Protein AF-A0A2S0I9W0-F1 (afdb_monomer)

Organism: NCBI:txid217203

Secondary structure (DSSP, 8-state):
---PPPPP------PPPPPPPPPPHHHHHHHHHHHHHHHHHHHHHT--SSHHHHHHHHHHHHHHHHHHHHHHHHHHTTSGGG-SHHHHHHHHHHHHHHHHHHHHHHHHHHHHHHHHHHHHHHHHHHHHHHHHHHHTT--S-GGGSPP-----SS-HHHHHHHHHHHHHHHHHHHHHHHHHHHHHHHTGGGTT-HHHHHHSGGGHHHHHHHHHHHHHHHHHHHHHHHHHHHHHHHHHHSSS-HHHHHHHHHHHHHHHHHHHHHHHHHHHHHHHHHHHHHHHHHHHHHTGGGEEEETTEEEES-HHHHHHHHHHHHHHHHHHHHHHHHHHHHHHSS------

Solvent-accessible surface area (backbone atoms only — not comparable to full-atom values): 18871 Å² total; per-residue (Å²): 136,88,79,84,86,78,81,83,78,77,81,71,83,79,76,77,79,76,79,78,67,74,63,57,67,67,62,53,50,52,39,50,50,54,55,50,50,51,40,56,44,58,31,60,76,64,66,53,94,43,75,66,48,38,51,50,45,38,52,52,50,50,52,53,53,50,52,54,50,49,53,55,49,55,66,48,50,74,43,83,88,35,61,46,65,37,47,45,52,51,50,52,36,52,52,50,52,50,52,49,55,68,51,45,58,67,45,58,52,51,55,48,52,53,49,25,44,53,46,17,46,53,54,45,47,52,43,51,50,50,52,46,53,61,25,67,68,53,95,73,50,40,87,77,53,70,84,56,73,44,74,51,89,20,61,68,49,40,11,42,53,28,23,54,51,24,42,55,45,27,51,52,40,50,53,52,28,50,51,36,43,52,40,52,72,62,37,51,87,52,64,80,37,16,57,56,54,68,66,35,74,83,40,51,65,57,51,50,31,50,55,54,52,60,64,47,49,62,58,56,49,50,54,55,49,48,56,63,68,43,45,62,60,54,53,68,70,42,76,56,59,65,77,56,41,53,52,50,50,48,53,49,60,74,44,38,68,64,51,53,52,53,53,51,50,46,53,55,40,52,54,50,40,55,48,39,53,48,52,46,52,48,56,48,53,81,40,52,93,43,46,49,50,56,81,76,39,76,44,60,76,40,71,71,59,47,52,53,48,48,52,40,51,52,49,38,54,51,44,52,52,49,43,28,50,52,41,47,52,56,62,66,67,47,78,83,68,65,86,127

Sequence (340 aa):
MNDPQAPATAAGPAVPPAPPPQPGWLLKAATCLVYSAMLAWAVYSSRPATMLDVAKLALGGAILLGLVLFVVLGLFSIGKRFRTPRNRLRIMLGAGVCLLAAVAGPLTERNHDNRQRDIANTEIRKAIDALRLQAGGGSGAPEDVPAIDPSPKATGPYGEMERAMKTIAGERLAQHRAYLQELKEIGLPKLFDARRLARDSGLIESRLILEQAEQLVPGYREQSMDVLNAMPALVRSLTIAEPEKDKILKALQDSRAASEEKLARVWDLETQILHEFGLMITLLDDNRQFWYADRDELMFGRDADLARFHQHQDAVNRLAGEQEQLATQSLAAMPQAPLR

Foldseek 3Di:
DDDDDDDDDDDDDDDPPDDFDAADPVLVVLLCCLLVVVLVVQLVVVVDPDPVVSVVSSVVSVVVLVVVLVVQCVVQCVDPVQVGNNNSSVSSNVVSVVVCVVVVPVVVVVVLVVVLLVQLLVLLVVLLVLLLCVLQDPPLALVPRDAFDLQFPHDDLSSLVSSLSSVLSRQVSVLSSVLSVVLVVLPVVCLQFQVVLQVCQLCPSSVSSLVSNLVVLVVSLVSNVVSLVCSLVSLVPGPDDPVVSVVVNVVSVVCVVVVNVLSVLLSVLVNVLSVLSVVLSVLCSVCVVQWHDDNRDIGGNDPVSVVSNVVSVVVNVVSSVVSSVSSNVVSVPPPSDRPD

Radius of gyration: 39.82 Å; Cα contacts (8 Å, |Δi|>4): 269; chains: 1; bounding box: 101×38×144 Å

pLDDT: mean 83.34, std 12.57, range [41.75, 97.88]

Mean predicted aligned error: 13.26 Å

Nearest PDB structures (foldseek):
  8r5s-assembly1_B  TM=4.081E-01  e=4.024E+00  unidentified
  4k1p-assembly4_D  TM=2.159E-01  e=1.623E+00  Bacillus cereus
  8j07-assembly1_3  TM=1.513E-01  e=7.599E+00  Homo sapiens

Structure (mmCIF, N/CA/C/O backbone):
data_AF-A0A2S0I9W0-F1
#
_entry.id   AF-A0A2S0I9W0-F1
#
loop_
_atom_site.group_PDB
_atom_site.id
_atom_site.type_symbol
_atom_site.label_atom_id
_atom_site.label_alt_id
_atom_site.label_comp_id
_atom_site.label_asym_id
_atom_site.label_entity_id
_atom_site.label_seq_id
_atom_site.pdbx_PDB_ins_code
_atom_site.Cartn_x
_atom_site.Cartn_y
_atom_site.Cartn_z
_atom_site.occupancy
_atom_site.B_iso_or_equiv
_atom_site.auth_seq_id
_atom_site.auth_comp_id
_atom_site.auth_asym_id
_atom_site.auth_atom_id
_atom_site.pdbx_PDB_model_num
ATOM 1 N N . MET A 1 1 ? -68.678 -4.443 112.771 1.00 41.75 1 MET A N 1
ATOM 2 C CA . MET A 1 1 ? -68.117 -5.177 111.620 1.00 41.75 1 MET A CA 1
ATOM 3 C C . MET A 1 1 ? -67.103 -4.261 110.968 1.00 41.75 1 MET A C 1
ATOM 5 O O . MET A 1 1 ? -67.477 -3.199 110.494 1.00 41.75 1 MET A O 1
ATOM 9 N N . ASN A 1 2 ? -65.832 -4.623 111.128 1.00 44.75 2 ASN A N 1
ATOM 10 C CA . ASN A 1 2 ? -64.668 -3.975 110.534 1.00 44.75 2 ASN A CA 1
ATOM 11 C C . ASN A 1 2 ? -64.545 -4.414 109.075 1.00 44.75 2 ASN A C 1
ATOM 13 O O . ASN A 1 2 ? -64.588 -5.617 108.837 1.00 44.75 2 ASN A O 1
ATOM 17 N N . ASP A 1 3 ? -64.275 -3.475 108.172 1.00 45.31 3 ASP A N 1
ATOM 18 C CA . ASP A 1 3 ? -63.519 -3.743 106.948 1.00 45.31 3 ASP A CA 1
ATOM 19 C C . ASP A 1 3 ? -62.385 -2.705 106.844 1.00 45.31 3 ASP A C 1
ATOM 21 O O . ASP A 1 3 ? -62.649 -1.502 106.935 1.00 45.31 3 ASP A O 1
ATOM 25 N N . PRO A 1 4 ? -61.114 -3.133 106.727 1.00 57.81 4 PRO A N 1
ATOM 26 C CA . PRO A 1 4 ? -59.970 -2.236 106.653 1.00 57.81 4 PRO A CA 1
ATOM 27 C C . PRO A 1 4 ? -59.763 -1.688 105.234 1.00 57.81 4 PRO A C 1
ATOM 29 O O . PRO A 1 4 ? -59.700 -2.422 104.250 1.00 57.81 4 PRO A O 1
ATOM 32 N N . GLN A 1 5 ? -59.585 -0.371 105.153 1.00 50.62 5 GLN A N 1
ATOM 33 C CA . GLN A 1 5 ? -59.112 0.349 103.973 1.00 50.62 5 GLN A CA 1
ATOM 34 C C . GLN A 1 5 ? -57.698 -0.123 103.589 1.00 50.62 5 GLN A C 1
ATOM 36 O O . GLN A 1 5 ? -56.747 0.041 104.354 1.00 50.62 5 GLN A O 1
ATOM 41 N N . ALA A 1 6 ? -57.554 -0.686 102.389 1.00 52.41 6 ALA A N 1
ATOM 42 C CA . ALA A 1 6 ? -56.257 -0.965 101.781 1.00 52.41 6 ALA A CA 1
ATOM 43 C C . ALA A 1 6 ? -55.587 0.346 101.308 1.00 52.41 6 ALA A C 1
ATOM 45 O O . ALA A 1 6 ? -56.266 1.199 100.727 1.00 52.41 6 ALA A O 1
ATOM 46 N N . PRO A 1 7 ? -54.269 0.532 101.513 1.00 53.47 7 PRO A N 1
ATOM 47 C CA . PRO A 1 7 ? -53.565 1.722 101.055 1.00 53.47 7 PRO A CA 1
ATOM 48 C C . PRO A 1 7 ? -53.340 1.685 99.538 1.00 53.47 7 PRO A C 1
ATOM 50 O O . PRO A 1 7 ? -52.867 0.694 98.978 1.00 53.47 7 PRO A O 1
ATOM 53 N N . ALA A 1 8 ? -53.651 2.803 98.881 1.00 50.75 8 ALA A N 1
ATOM 54 C CA . ALA A 1 8 ? -53.317 3.054 97.487 1.00 50.75 8 ALA A CA 1
ATOM 55 C C . ALA A 1 8 ? -51.793 2.991 97.297 1.00 50.75 8 ALA A C 1
ATOM 57 O O . ALA A 1 8 ? -51.032 3.742 97.908 1.00 50.75 8 ALA A O 1
ATOM 58 N N . THR A 1 9 ? -51.349 2.070 96.449 1.00 49.97 9 THR A N 1
ATOM 59 C CA . THR A 1 9 ? -49.952 1.894 96.062 1.00 49.97 9 THR A CA 1
ATOM 60 C C . THR A 1 9 ? -49.516 3.101 95.236 1.00 49.97 9 THR A C 1
ATOM 62 O O . THR A 1 9 ? -50.024 3.341 94.142 1.00 49.97 9 THR A O 1
ATOM 65 N N . ALA A 1 10 ? -48.583 3.885 95.776 1.00 51.19 10 ALA A N 1
ATOM 66 C CA . ALA A 1 10 ? -47.979 5.006 95.075 1.00 51.19 10 ALA A CA 1
ATOM 67 C C . ALA A 1 10 ? -47.214 4.482 93.848 1.00 51.19 10 ALA A C 1
ATOM 69 O O . ALA A 1 10 ? -46.322 3.640 93.971 1.00 51.19 10 ALA A O 1
ATOM 70 N N . ALA A 1 11 ? -47.572 4.973 92.662 1.00 52.12 11 ALA A N 1
ATOM 71 C CA . ALA A 1 11 ? -46.812 4.743 91.444 1.00 52.12 11 ALA A CA 1
ATOM 72 C C . ALA A 1 11 ? -45.396 5.312 91.629 1.00 52.12 11 ALA A C 1
ATOM 74 O O . ALA A 1 11 ? -45.218 6.519 91.791 1.00 52.12 11 ALA A O 1
ATOM 75 N N . GLY A 1 12 ? -44.391 4.434 91.647 1.00 52.78 12 GLY A N 1
ATOM 76 C CA . GLY A 1 12 ? -42.987 4.837 91.663 1.00 52.78 12 GLY A CA 1
ATOM 77 C C . GLY A 1 12 ? -42.624 5.665 90.420 1.00 52.78 12 GLY A C 1
ATOM 78 O O . GLY A 1 12 ? -43.285 5.544 89.384 1.00 52.78 12 GLY A O 1
ATOM 79 N N . PRO A 1 13 ? -41.583 6.512 90.496 1.00 53.06 13 PRO A N 1
ATOM 80 C CA . PRO A 1 13 ? -41.177 7.366 89.387 1.00 53.06 13 PRO A CA 1
ATOM 81 C C . PRO A 1 13 ? -40.838 6.523 88.153 1.00 53.06 13 PRO A C 1
ATOM 83 O O . PRO A 1 13 ? -40.021 5.603 88.209 1.00 53.06 13 PRO A O 1
ATOM 86 N N . ALA A 1 14 ? -41.483 6.846 87.030 1.00 52.72 14 ALA A N 1
ATOM 87 C CA . ALA A 1 14 ? -41.220 6.232 85.740 1.00 52.72 14 ALA A CA 1
ATOM 88 C C . ALA A 1 14 ? -39.738 6.411 85.375 1.00 52.72 14 ALA A C 1
ATOM 90 O O . ALA A 1 14 ? -39.264 7.531 85.185 1.00 52.72 14 ALA A O 1
ATOM 91 N N . VAL A 1 15 ? -39.006 5.299 85.284 1.00 57.19 15 VAL A N 1
ATOM 92 C CA . VAL A 1 15 ? -37.625 5.281 84.793 1.00 57.19 15 VAL A CA 1
ATOM 93 C C . VAL A 1 15 ? -37.626 5.859 83.371 1.00 57.19 15 VAL A C 1
ATOM 95 O O . VAL A 1 15 ? -38.366 5.351 82.522 1.00 57.19 15 VAL A O 1
ATOM 98 N N . PRO A 1 16 ? -36.846 6.917 83.079 1.00 60.22 16 PRO A N 1
ATOM 99 C CA . PRO A 1 16 ? -36.803 7.484 81.741 1.00 60.22 16 PRO A CA 1
ATOM 100 C C . PRO A 1 16 ? -36.307 6.423 80.745 1.00 60.22 16 PRO A C 1
ATOM 102 O O . PRO A 1 16 ? -35.370 5.679 81.053 1.00 60.22 16 PRO A O 1
ATOM 105 N N . PRO A 1 17 ? -36.921 6.319 79.553 1.00 62.97 17 PRO A N 1
ATOM 106 C CA . PRO A 1 17 ? -36.531 5.325 78.565 1.00 62.97 17 PRO A CA 1
ATOM 107 C C . PRO A 1 17 ? -35.063 5.524 78.177 1.00 62.97 17 PRO A C 1
ATOM 109 O O . PRO A 1 17 ? -34.646 6.631 77.832 1.00 62.97 17 PRO A O 1
ATOM 112 N N . ALA A 1 18 ? -34.282 4.442 78.235 1.00 65.38 18 ALA A N 1
ATOM 113 C CA . ALA A 1 18 ? -32.872 4.466 77.870 1.00 65.38 18 ALA A CA 1
ATOM 114 C C . ALA A 1 18 ? -32.690 5.037 76.448 1.00 65.38 18 ALA A C 1
ATOM 116 O O . ALA A 1 18 ? -33.452 4.676 75.540 1.00 65.38 18 ALA A O 1
ATOM 117 N N . PRO A 1 19 ? -31.695 5.918 76.227 1.00 67.62 19 PRO A N 1
ATOM 118 C CA . PRO A 1 19 ? -31.478 6.524 74.924 1.00 67.62 19 PRO A CA 1
ATOM 119 C C . PRO A 1 19 ? -31.197 5.440 73.872 1.00 67.62 19 PRO A C 1
ATOM 121 O O . PRO A 1 19 ? -30.513 4.451 74.157 1.00 67.62 19 PRO A O 1
ATOM 124 N N . PRO A 1 20 ? -31.715 5.596 72.642 1.00 68.88 20 PRO A N 1
ATOM 125 C CA . PRO A 1 20 ? -31.536 4.596 71.604 1.00 68.88 20 PRO A CA 1
ATOM 126 C C . PRO A 1 20 ? -30.043 4.393 71.297 1.00 68.88 20 PRO A C 1
ATOM 128 O O . PRO A 1 20 ? -29.276 5.360 71.274 1.00 68.88 20 PRO A O 1
ATOM 131 N N . PRO A 1 21 ? -29.614 3.152 71.005 1.00 73.00 21 PRO A N 1
ATOM 132 C CA . PRO A 1 21 ? -28.212 2.839 70.767 1.00 73.00 21 PRO A CA 1
ATOM 133 C C . PRO A 1 21 ? -27.680 3.622 69.562 1.00 73.00 21 PRO A C 1
ATOM 135 O O . PRO A 1 21 ? -28.166 3.461 68.436 1.00 73.00 21 PRO A O 1
ATOM 138 N N . GLN A 1 22 ? -26.667 4.457 69.796 1.00 76.00 22 GLN A N 1
ATOM 139 C CA . GLN A 1 22 ? -26.044 5.259 68.749 1.00 76.00 22 GLN A CA 1
ATOM 140 C C . GLN A 1 22 ? -25.094 4.416 67.877 1.00 76.00 22 GLN A C 1
ATOM 142 O O . GLN A 1 22 ? -24.468 3.466 68.358 1.00 76.00 22 GLN A O 1
ATOM 147 N N . PRO A 1 23 ? -24.977 4.723 66.573 1.00 75.88 23 PRO A N 1
ATOM 148 C CA . PRO A 1 23 ? -23.986 4.088 65.715 1.00 75.88 23 PRO A CA 1
ATOM 149 C C . PRO A 1 23 ? -22.567 4.539 66.085 1.00 75.88 23 PRO A C 1
ATOM 151 O O . PRO A 1 23 ? -22.300 5.736 66.200 1.00 75.88 23 PRO A O 1
ATOM 154 N N . GLY A 1 24 ? -21.652 3.574 66.212 1.00 84.69 24 GLY A N 1
ATOM 155 C CA . GLY A 1 24 ? -20.227 3.841 66.411 1.00 84.69 24 GLY A CA 1
ATOM 156 C C . GLY A 1 24 ? -19.594 4.546 65.207 1.00 84.69 24 GLY A C 1
ATOM 157 O O . GLY A 1 24 ? -20.058 4.403 64.073 1.00 84.69 24 GLY A O 1
ATOM 158 N N . TRP A 1 25 ? -18.523 5.300 65.455 1.00 85.69 25 TRP A N 1
ATOM 159 C CA . TRP A 1 25 ? -17.839 6.129 64.455 1.00 85.69 25 TRP A CA 1
ATOM 160 C C . TRP A 1 25 ? -17.358 5.336 63.228 1.00 85.69 25 TRP A C 1
ATOM 162 O O . TRP A 1 25 ? -17.520 5.808 62.105 1.00 85.69 25 TRP A O 1
ATOM 172 N N . LEU A 1 26 ? -16.886 4.098 63.424 1.00 83.19 26 LEU A N 1
ATOM 173 C CA . LEU A 1 26 ? -16.450 3.198 62.349 1.00 83.19 26 LEU A CA 1
ATOM 174 C C . LEU A 1 26 ? -17.543 2.953 61.303 1.00 83.19 26 LEU A C 1
ATOM 176 O O . LEU A 1 26 ? -17.271 2.958 60.107 1.00 83.19 26 LEU A O 1
ATOM 180 N N . LEU A 1 27 ? -18.797 2.786 61.735 1.00 79.94 27 LEU A N 1
ATOM 181 C CA . LEU A 1 27 ? -19.912 2.528 60.821 1.00 79.94 27 LEU A CA 1
ATOM 182 C C . LEU A 1 27 ? -20.249 3.775 59.988 1.00 79.94 27 LEU A C 1
ATOM 184 O O . LEU A 1 27 ? -20.575 3.662 58.808 1.00 79.94 27 LEU A O 1
ATOM 188 N N . LYS A 1 28 ? -20.132 4.970 60.584 1.00 81.19 28 LYS A N 1
ATOM 189 C CA . LYS A 1 28 ? -20.310 6.250 59.879 1.00 81.19 28 LYS A CA 1
ATOM 190 C C . LYS A 1 28 ? -19.194 6.475 58.861 1.00 81.19 28 LYS A C 1
ATOM 192 O O . LYS A 1 28 ? -19.490 6.806 57.718 1.00 81.19 28 LYS A O 1
ATOM 197 N N . ALA A 1 29 ? -17.945 6.235 59.260 1.00 84.94 29 ALA A N 1
ATOM 198 C CA . ALA A 1 29 ? -16.780 6.358 58.390 1.00 84.94 29 ALA A CA 1
ATOM 199 C C . ALA A 1 29 ? -16.862 5.391 57.199 1.00 84.94 29 ALA A C 1
ATOM 201 O O . ALA A 1 29 ? -16.724 5.825 56.061 1.00 84.94 29 ALA A O 1
ATOM 202 N N . ALA A 1 30 ? -17.190 4.117 57.440 1.00 80.56 30 ALA A N 1
ATOM 203 C CA . ALA A 1 30 ? -17.342 3.118 56.382 1.00 80.56 30 ALA A CA 1
ATOM 204 C C . ALA A 1 30 ? -18.452 3.487 55.385 1.00 80.56 30 ALA A C 1
ATOM 206 O O . ALA A 1 30 ? -18.254 3.405 54.176 1.00 80.56 30 ALA A O 1
ATOM 207 N N . THR A 1 31 ? -19.604 3.951 55.883 1.00 82.31 31 THR A N 1
ATOM 208 C CA . THR A 1 31 ? -20.714 4.388 55.021 1.00 82.31 31 THR A CA 1
ATOM 209 C C . THR A 1 31 ? -20.301 5.606 54.192 1.00 82.31 31 THR A C 1
ATOM 211 O O . THR A 1 31 ? -20.489 5.615 52.981 1.00 82.31 31 THR A O 1
ATOM 214 N N . CYS A 1 32 ? -19.670 6.606 54.815 1.00 86.19 32 CYS A N 1
ATOM 215 C CA . CYS A 1 32 ? -19.182 7.795 54.116 1.00 86.19 32 CYS A CA 1
ATOM 216 C C . CYS A 1 32 ? -18.170 7.436 53.018 1.00 86.19 32 CYS A C 1
ATOM 218 O O . CYS A 1 32 ? -18.279 7.932 51.898 1.00 86.19 32 CYS A O 1
ATOM 220 N N . LEU A 1 33 ? -17.236 6.526 53.312 1.00 85.62 33 LEU A N 1
ATOM 221 C CA . LEU A 1 33 ? -16.207 6.086 52.373 1.00 85.62 33 LEU A CA 1
ATOM 222 C C . LEU A 1 33 ? -16.825 5.385 51.160 1.00 85.62 33 LEU A C 1
ATOM 224 O O . LEU A 1 33 ? -16.477 5.725 50.035 1.00 85.62 33 LEU A O 1
ATOM 228 N N . VAL A 1 34 ? -17.794 4.487 51.369 1.00 84.06 34 VAL A N 1
ATOM 229 C CA . VAL A 1 34 ? -18.509 3.788 50.287 1.00 84.06 34 VAL A CA 1
ATOM 230 C C . VAL A 1 34 ? -19.195 4.771 49.334 1.00 84.06 34 VAL A C 1
ATOM 232 O O . VAL A 1 34 ? -18.967 4.715 48.127 1.00 84.06 34 VAL A O 1
ATOM 235 N N . TYR A 1 35 ? -19.986 5.712 49.853 1.00 83.38 35 TYR A N 1
ATOM 236 C CA . TYR A 1 35 ? -20.712 6.660 48.999 1.00 83.38 35 TYR A CA 1
ATOM 237 C C . TYR A 1 35 ? -19.798 7.715 48.362 1.00 83.38 35 TYR A C 1
ATOM 239 O O . TYR A 1 35 ? -20.009 8.085 47.208 1.00 83.38 35 TYR A O 1
ATOM 247 N N . SER A 1 36 ? -18.751 8.155 49.066 1.00 82.19 36 SER A N 1
ATOM 248 C CA . SER A 1 36 ? -17.742 9.063 48.502 1.00 82.19 36 SER A CA 1
ATOM 249 C C . SER A 1 36 ? -16.957 8.386 47.379 1.00 82.19 36 SER A C 1
ATOM 251 O O . SER A 1 36 ? -16.740 8.995 46.336 1.00 82.19 36 SER A O 1
ATOM 253 N N . ALA A 1 37 ? -16.591 7.111 47.550 1.00 81.62 37 ALA A N 1
ATOM 254 C CA . ALA A 1 37 ? -15.936 6.323 46.514 1.00 81.62 37 ALA A CA 1
ATOM 255 C C . ALA A 1 37 ? -16.850 6.130 45.295 1.00 81.62 37 ALA A C 1
ATOM 257 O O . ALA A 1 37 ? -16.398 6.335 44.174 1.00 81.62 37 ALA A O 1
ATOM 258 N N . MET A 1 38 ? -18.140 5.826 45.494 1.00 80.12 38 MET A N 1
ATOM 259 C CA . MET A 1 38 ? -19.113 5.732 44.395 1.00 80.12 38 MET A CA 1
ATOM 260 C C . MET A 1 38 ? -19.253 7.048 43.618 1.00 80.12 38 MET A C 1
ATOM 262 O O . MET A 1 38 ? -19.315 7.025 42.392 1.00 80.12 38 MET A O 1
ATOM 266 N N . LEU A 1 39 ? -19.278 8.190 44.310 1.00 80.75 39 LEU A N 1
ATOM 267 C CA . LEU A 1 39 ? -19.380 9.512 43.684 1.00 80.75 39 LEU A CA 1
ATOM 268 C C . LEU A 1 39 ? -18.117 9.903 42.920 1.00 80.75 39 LEU A C 1
ATOM 270 O O . LEU A 1 39 ? -18.198 10.272 41.749 1.00 80.75 39 LEU A O 1
ATOM 274 N N . ALA A 1 40 ? -16.952 9.787 43.562 1.00 80.62 40 ALA A N 1
ATOM 275 C CA . ALA A 1 40 ? -15.665 10.044 42.923 1.00 80.62 40 ALA A CA 1
ATOM 276 C C . ALA A 1 40 ? -15.482 9.156 41.682 1.00 80.62 40 ALA A C 1
ATOM 278 O O . ALA A 1 40 ? -15.003 9.608 40.643 1.00 80.62 40 ALA A O 1
ATOM 279 N N . TRP A 1 41 ? -15.945 7.908 41.762 1.00 72.69 41 TRP A N 1
ATOM 280 C CA . TRP A 1 41 ? -15.912 6.963 40.657 1.00 72.69 41 TRP A CA 1
ATOM 281 C C . TRP A 1 41 ? -16.895 7.297 39.526 1.00 72.69 41 TRP A C 1
ATOM 283 O O . TRP A 1 41 ? -16.520 7.228 38.355 1.00 72.69 41 TRP A O 1
ATOM 293 N N . ALA A 1 42 ? -18.137 7.684 39.834 1.00 75.94 42 ALA A N 1
ATOM 294 C CA . ALA A 1 42 ? -19.124 8.095 38.828 1.00 75.94 42 ALA A CA 1
ATOM 295 C C . ALA A 1 42 ? -18.623 9.290 37.999 1.00 75.94 42 ALA A C 1
ATOM 297 O O . ALA A 1 42 ? -18.788 9.335 36.779 1.00 75.94 42 ALA A O 1
ATOM 298 N N . VAL A 1 43 ? -17.933 10.220 38.657 1.00 77.00 43 VAL A N 1
ATOM 299 C CA . VAL A 1 43 ? -17.255 11.341 38.004 1.00 77.00 43 VAL A CA 1
ATOM 300 C C . VAL A 1 43 ? -16.082 10.854 37.149 1.00 77.00 43 VAL A C 1
ATOM 302 O O . VAL A 1 43 ? -16.005 11.200 35.975 1.00 77.00 43 VAL A O 1
ATOM 305 N N . TYR A 1 44 ? -15.184 10.036 37.706 1.00 76.75 44 TYR A N 1
ATOM 306 C CA . TYR A 1 44 ? -13.980 9.572 37.008 1.00 76.75 44 TYR A CA 1
ATOM 307 C C . TYR A 1 44 ? -14.295 8.728 35.759 1.00 76.75 44 TYR A C 1
ATOM 309 O O . TYR A 1 44 ? -13.720 8.939 34.692 1.00 76.75 44 TYR A O 1
ATOM 317 N N . SER A 1 45 ? -15.250 7.802 35.868 1.00 67.62 45 SER A N 1
ATOM 318 C CA . SER A 1 45 ? -15.653 6.899 34.778 1.00 67.62 45 SER A CA 1
ATOM 319 C C . SER A 1 45 ? -16.332 7.612 33.60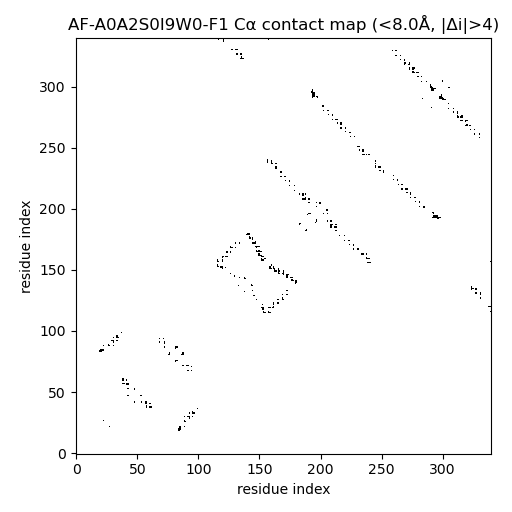5 1.00 67.62 45 SER A C 1
ATOM 321 O O . SER A 1 45 ? -16.235 7.146 32.472 1.00 67.62 45 SER A O 1
ATOM 323 N N . SER A 1 46 ? -16.953 8.766 33.847 1.00 70.94 46 SER A N 1
ATOM 324 C CA . SER A 1 46 ? -17.637 9.550 32.812 1.00 70.94 46 SER A CA 1
ATOM 325 C C . SER A 1 46 ? -16.684 10.393 31.953 1.00 70.94 46 SER A C 1
ATOM 327 O O . SER A 1 46 ? -17.144 11.052 31.024 1.00 70.94 46 SER A O 1
ATOM 329 N N . ARG A 1 47 ? -15.373 10.388 32.263 1.00 72.25 47 ARG A N 1
ATOM 330 C CA . ARG A 1 47 ? -14.315 11.180 31.600 1.00 72.25 47 ARG A CA 1
ATOM 331 C C . ARG A 1 47 ? -14.772 12.601 31.210 1.00 72.25 47 ARG A C 1
ATOM 333 O O . ARG A 1 47 ? -14.715 12.961 30.033 1.00 72.25 47 ARG A O 1
ATOM 340 N N . PRO A 1 48 ? -15.254 13.406 32.172 1.00 75.12 48 PRO A N 1
ATOM 341 C CA . PRO A 1 48 ? -15.743 14.749 31.893 1.00 75.12 48 PRO A CA 1
ATOM 342 C C . PRO A 1 48 ? -14.637 15.617 31.283 1.00 75.12 48 PRO A C 1
ATOM 344 O O . PRO A 1 48 ?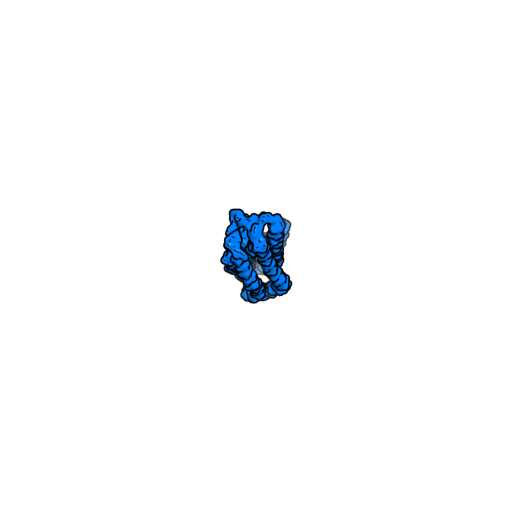 -13.517 15.656 31.789 1.00 75.12 48 PRO A O 1
ATOM 347 N N . ALA A 1 49 ? -14.964 16.328 30.203 1.00 69.38 49 ALA A N 1
ATOM 348 C CA . ALA A 1 49 ? -14.022 17.202 29.506 1.00 69.38 49 ALA A CA 1
ATOM 349 C C . ALA A 1 49 ? -13.757 18.509 30.274 1.00 69.38 49 ALA A C 1
ATOM 351 O O . ALA A 1 49 ? -12.730 19.154 30.066 1.00 69.38 49 ALA A O 1
ATOM 352 N N . THR A 1 50 ? -14.673 18.907 31.165 1.00 82.81 50 THR A N 1
ATOM 353 C CA . THR A 1 50 ? -14.582 20.159 31.922 1.00 82.81 50 THR A CA 1
ATOM 354 C C . THR A 1 50 ? -14.873 19.970 33.412 1.00 82.81 50 THR A C 1
ATOM 356 O O . THR A 1 50 ? -15.611 19.073 33.825 1.00 82.81 50 THR A O 1
ATOM 359 N N . MET A 1 51 ? -14.345 20.879 34.241 1.00 78.00 51 MET A N 1
ATOM 360 C CA . MET A 1 51 ? -14.666 20.948 35.677 1.00 78.00 51 MET A CA 1
ATOM 361 C C . MET A 1 51 ? -16.163 21.194 35.944 1.00 78.00 51 MET A C 1
ATOM 363 O O . MET A 1 51 ? -16.689 20.788 36.979 1.00 78.00 51 MET A O 1
ATOM 367 N N . LEU A 1 52 ? -16.868 21.832 35.004 1.00 79.88 52 LEU A N 1
ATOM 368 C CA . LEU A 1 52 ? -18.312 22.036 35.086 1.00 79.88 52 LEU A CA 1
ATOM 369 C C . LEU A 1 52 ? -19.069 20.703 34.954 1.00 79.88 52 LEU A C 1
ATOM 371 O O . LEU A 1 52 ? -20.031 20.462 35.683 1.00 79.88 52 LEU A O 1
ATOM 375 N N . ASP A 1 53 ? -18.617 19.822 34.059 1.00 73.75 53 ASP A N 1
ATOM 376 C CA . ASP A 1 53 ? -19.212 18.496 33.865 1.00 73.75 53 ASP A CA 1
ATOM 377 C C . ASP A 1 53 ? -18.961 17.597 35.076 1.00 73.75 53 ASP A C 1
ATOM 379 O O . ASP A 1 53 ? -19.880 16.914 35.524 1.00 73.75 53 ASP A O 1
ATOM 383 N N . VAL A 1 54 ? -17.764 17.680 35.673 1.00 75.12 54 VAL A N 1
ATOM 384 C CA . VAL A 1 54 ? -17.444 17.037 36.960 1.00 75.12 54 VAL A CA 1
ATOM 385 C C . VAL A 1 54 ? -18.462 17.428 38.034 1.00 75.12 54 VAL A C 1
ATOM 387 O O . VAL A 1 54 ? -19.035 16.556 38.688 1.00 75.12 54 VAL A O 1
ATOM 390 N N . ALA A 1 55 ? -18.723 18.729 38.197 1.00 76.56 55 ALA A N 1
ATOM 391 C CA . ALA A 1 55 ? -19.648 19.229 39.210 1.00 76.56 55 ALA A CA 1
ATOM 392 C C . ALA A 1 55 ? -21.095 18.775 38.952 1.00 76.56 55 ALA A C 1
ATOM 394 O O . ALA A 1 55 ? -21.781 18.349 39.882 1.00 76.56 55 ALA A O 1
ATOM 395 N N . LYS A 1 56 ? -21.553 18.804 37.692 1.00 76.50 56 LYS A N 1
ATOM 396 C CA . LYS A 1 56 ? -22.895 18.333 37.306 1.00 76.50 56 LYS A CA 1
ATOM 397 C C . LYS A 1 56 ? -23.073 16.833 37.548 1.00 76.50 56 LYS A C 1
ATOM 399 O O . LYS A 1 56 ? -24.099 16.429 38.091 1.00 76.50 56 LYS A O 1
ATOM 404 N N . LEU A 1 57 ? -22.076 16.022 37.191 1.00 74.94 57 LEU A N 1
ATOM 405 C CA . LEU A 1 57 ? -22.070 14.573 37.415 1.00 74.94 57 LEU A CA 1
ATOM 406 C C . LEU A 1 57 ? -22.053 14.225 38.905 1.00 74.94 57 LEU A C 1
ATOM 408 O O . LEU A 1 57 ? -22.830 13.377 39.341 1.00 74.94 57 LEU A O 1
ATOM 412 N N . ALA A 1 58 ? -21.222 14.909 39.694 1.00 75.19 58 ALA A N 1
ATOM 413 C CA . ALA A 1 58 ? -21.167 14.723 41.140 1.00 75.19 58 ALA A CA 1
ATOM 414 C C . ALA A 1 58 ? -22.503 15.084 41.806 1.00 75.19 58 ALA A C 1
ATOM 416 O O . ALA A 1 58 ? -23.023 14.313 42.612 1.00 75.19 58 ALA A O 1
ATOM 417 N N . LEU A 1 59 ? -23.088 16.231 41.443 1.00 77.56 59 LEU A N 1
ATOM 418 C CA . LEU A 1 59 ? -24.352 16.697 42.011 1.00 77.56 59 LEU A CA 1
ATOM 419 C C . LEU A 1 59 ? -25.517 15.779 41.614 1.00 77.56 59 LEU A C 1
ATOM 421 O O . LEU A 1 59 ? -26.285 15.346 42.471 1.00 77.56 59 LEU A O 1
ATOM 425 N N . GLY A 1 60 ? -25.621 15.433 40.327 1.00 76.25 60 GLY A N 1
ATOM 426 C CA . GLY A 1 60 ? -26.652 14.530 39.814 1.00 76.25 60 GLY A CA 1
ATOM 427 C C . GLY A 1 60 ? -26.553 13.132 40.426 1.00 76.25 60 GLY A C 1
ATOM 428 O O . GLY A 1 60 ? -27.556 12.589 40.890 1.00 76.25 60 GLY A O 1
ATOM 429 N N . GLY A 1 61 ? -25.339 12.581 40.517 1.00 78.94 61 GLY A N 1
ATOM 430 C CA . GLY A 1 61 ? -25.083 11.299 41.172 1.00 78.94 61 GLY A CA 1
ATOM 431 C C . GLY A 1 61 ? -25.444 11.312 42.659 1.00 78.94 61 GLY A C 1
ATOM 432 O O . GLY A 1 61 ? -26.039 10.354 43.154 1.00 78.94 61 GLY A O 1
ATOM 433 N N . ALA A 1 62 ? -25.157 12.410 43.365 1.00 78.44 62 ALA A N 1
ATOM 434 C CA . ALA A 1 62 ? -25.459 12.543 44.789 1.00 78.44 62 ALA A CA 1
ATOM 435 C C . ALA A 1 62 ? -26.970 12.619 45.044 1.00 78.44 62 ALA A C 1
ATOM 437 O O . ALA A 1 62 ? -27.470 11.976 45.967 1.00 78.44 62 ALA A O 1
ATOM 438 N N . ILE A 1 63 ? -27.706 13.350 44.200 1.00 80.88 63 ILE A N 1
ATOM 439 C CA . ILE A 1 63 ? -29.171 13.446 44.264 1.00 80.88 63 ILE A CA 1
ATOM 440 C C . ILE A 1 63 ? -29.810 12.073 44.030 1.00 80.88 63 ILE A C 1
ATOM 442 O O . ILE A 1 63 ? -30.701 11.666 44.776 1.00 80.88 63 ILE A O 1
ATOM 446 N N . LEU A 1 64 ? -29.333 11.335 43.027 1.00 80.38 64 LEU A N 1
ATOM 447 C CA . LEU A 1 64 ? -29.892 10.037 42.654 1.00 80.38 64 LEU A CA 1
ATOM 448 C C . LEU A 1 64 ? -29.607 8.968 43.724 1.00 80.38 64 LEU A C 1
ATOM 450 O O . LEU A 1 64 ? -30.517 8.245 44.128 1.00 80.38 64 LEU A O 1
ATOM 454 N N . LEU A 1 65 ? -28.385 8.935 44.272 1.00 81.31 65 LEU A N 1
ATOM 455 C CA . LEU A 1 65 ? -28.039 8.099 45.430 1.00 81.31 65 LEU A CA 1
ATOM 456 C C . LEU A 1 65 ? -28.872 8.460 46.666 1.00 81.31 65 LEU A C 1
ATOM 458 O O . LEU A 1 65 ? -29.351 7.568 47.368 1.00 81.31 65 LEU A O 1
ATOM 462 N N . GLY A 1 66 ? -29.079 9.756 46.912 1.00 78.69 66 GLY A N 1
ATOM 463 C CA . GLY A 1 66 ? -29.925 10.255 47.994 1.00 78.69 66 GLY A CA 1
ATOM 464 C C . GLY A 1 66 ? -31.377 9.789 47.870 1.00 78.69 66 GLY A C 1
ATOM 465 O O . GLY A 1 66 ? -31.950 9.319 48.852 1.00 78.69 66 GLY A O 1
ATOM 466 N N . LEU A 1 67 ? -31.951 9.844 46.664 1.00 83.19 67 LEU A N 1
ATOM 467 C CA . LEU A 1 67 ? -33.304 9.355 46.372 1.00 83.19 67 LEU A CA 1
ATOM 468 C C . LEU A 1 67 ? -33.437 7.847 46.602 1.00 83.19 67 LEU A C 1
ATOM 470 O O . LEU A 1 67 ? -34.372 7.410 47.274 1.00 83.19 67 LEU A O 1
ATOM 474 N N . VAL A 1 68 ? -32.488 7.049 46.107 1.00 80.94 68 VAL A N 1
ATOM 475 C CA . VAL A 1 68 ? -32.486 5.591 46.310 1.00 80.94 68 VAL A CA 1
ATOM 476 C C . VAL A 1 68 ? -32.391 5.253 47.798 1.00 80.94 68 VAL A C 1
ATOM 478 O O . VAL A 1 68 ? -33.177 4.454 48.308 1.00 80.94 68 VAL A O 1
ATOM 481 N N . LEU A 1 69 ? -31.485 5.910 48.527 1.00 81.50 69 LEU A N 1
ATOM 482 C CA . LEU A 1 69 ? -31.360 5.756 49.975 1.00 81.50 69 LEU A CA 1
ATOM 483 C C . LEU A 1 69 ? -32.647 6.133 50.710 1.00 81.50 69 LEU A C 1
ATOM 485 O O . LEU A 1 69 ? -33.050 5.425 51.634 1.00 81.50 69 LEU A O 1
ATOM 489 N N . PHE A 1 70 ? -33.301 7.221 50.303 1.00 81.50 70 PHE A N 1
ATOM 490 C CA . PHE A 1 70 ? -34.552 7.679 50.898 1.00 81.50 70 PHE A CA 1
ATOM 491 C C . PHE A 1 70 ? -35.672 6.647 50.723 1.00 81.50 70 PHE A C 1
ATOM 493 O O . PHE A 1 70 ? -36.357 6.320 51.693 1.00 81.50 70 PHE A O 1
ATOM 500 N N . VAL A 1 71 ? -35.807 6.066 49.527 1.00 82.38 71 VAL A N 1
ATOM 501 C CA . VAL A 1 71 ? -36.784 5.003 49.239 1.00 82.38 71 VAL A CA 1
ATOM 502 C C . VAL A 1 71 ? -36.490 3.741 50.056 1.00 82.38 71 VAL A C 1
ATOM 504 O O . VAL A 1 71 ? -37.391 3.208 50.707 1.00 82.38 71 VAL A O 1
ATOM 507 N N . VAL A 1 72 ? -35.228 3.298 50.100 1.00 81.88 72 VAL A N 1
ATOM 508 C CA . VAL A 1 72 ? -34.805 2.124 50.885 1.00 81.88 72 VAL A CA 1
ATOM 509 C C . VAL A 1 72 ? -35.090 2.335 52.375 1.00 81.88 72 VAL A C 1
ATOM 511 O O . VAL A 1 72 ? -35.666 1.471 53.035 1.00 81.88 72 VAL A O 1
ATOM 514 N N . LEU A 1 73 ? -34.752 3.500 52.924 1.00 81.06 73 LEU A N 1
ATOM 515 C CA . LEU A 1 73 ? -35.040 3.822 54.323 1.00 81.06 73 LEU A CA 1
ATOM 516 C C . LEU A 1 73 ? -36.539 3.920 54.593 1.00 81.06 73 LEU A C 1
ATOM 518 O O . LEU A 1 73 ? -36.980 3.450 55.640 1.00 81.06 73 LEU A O 1
ATOM 522 N N . GLY A 1 74 ? -37.312 4.498 53.670 1.00 77.94 74 GLY A N 1
ATOM 523 C CA . GLY A 1 74 ? -38.767 4.589 53.752 1.00 77.94 74 GLY A CA 1
ATOM 524 C C . GLY A 1 74 ? -39.407 3.210 53.895 1.00 77.94 74 GLY A C 1
ATOM 525 O O . GLY A 1 74 ? -40.096 2.964 54.888 1.00 77.94 74 GLY A O 1
ATOM 526 N N . LEU A 1 75 ? -39.075 2.290 52.982 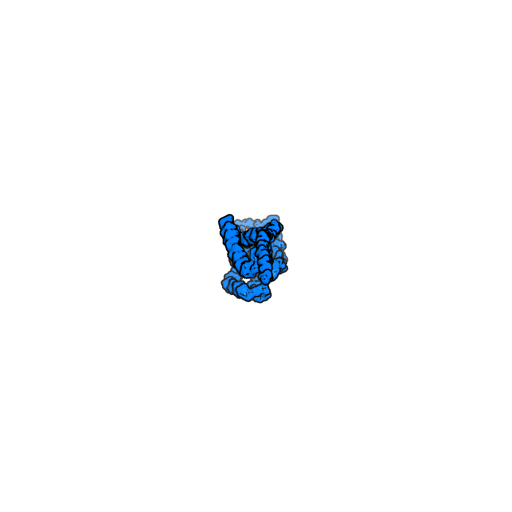1.00 80.19 75 LEU A N 1
ATOM 527 C CA . LEU A 1 75 ? -39.535 0.896 52.977 1.00 80.19 75 LEU A CA 1
ATOM 528 C C . LEU A 1 75 ? -39.182 0.157 54.275 1.00 80.19 75 LEU A C 1
ATOM 530 O O . LEU A 1 75 ? -40.041 -0.469 54.896 1.00 80.19 75 LEU A O 1
ATOM 534 N N . PHE A 1 76 ? -37.937 0.274 54.743 1.00 73.38 76 PHE A N 1
ATOM 535 C CA . PHE A 1 76 ? -37.506 -0.406 55.967 1.00 73.38 76 PHE A CA 1
ATOM 536 C C . PHE A 1 76 ? -38.004 0.268 57.258 1.00 73.38 76 PHE A C 1
ATOM 538 O O . PHE A 1 76 ? -38.080 -0.385 58.300 1.00 73.38 76 PHE A O 1
ATOM 545 N N . SER A 1 77 ? -38.394 1.548 57.230 1.00 72.12 77 SER A N 1
ATOM 546 C CA . SER A 1 77 ? -38.875 2.278 58.418 1.00 72.12 77 SER A CA 1
ATOM 547 C C . SER A 1 77 ? -40.274 1.868 58.903 1.00 72.12 77 SER A C 1
ATOM 549 O O . SER A 1 77 ? -40.665 2.229 60.024 1.00 72.12 77 SER A O 1
ATOM 551 N N . ILE A 1 78 ? -41.007 1.101 58.088 1.00 76.06 78 ILE A N 1
ATOM 552 C CA . ILE A 1 78 ? -42.345 0.576 58.393 1.00 76.06 78 ILE A CA 1
ATOM 553 C C . ILE A 1 78 ? -42.271 -0.463 59.531 1.00 76.06 78 ILE A C 1
ATOM 555 O O . ILE A 1 78 ? -43.152 -0.518 60.388 1.00 76.06 78 ILE A O 1
ATOM 559 N N . GLY A 1 79 ? -41.170 -1.216 59.639 1.00 71.62 79 GLY A N 1
ATOM 560 C CA . GLY A 1 79 ? -40.943 -2.160 60.737 1.00 71.62 79 GLY A CA 1
ATOM 561 C C . GLY A 1 79 ? -40.370 -1.495 61.997 1.00 71.62 79 GLY A C 1
ATOM 562 O O . GLY A 1 79 ? -39.271 -0.938 61.969 1.00 71.62 79 GLY A O 1
ATOM 563 N N . LYS A 1 80 ? -41.044 -1.632 63.155 1.00 64.12 80 LYS A N 1
ATOM 564 C CA . LYS A 1 80 ? -40.576 -1.106 64.465 1.00 64.12 80 LYS A CA 1
ATOM 565 C C . LYS A 1 80 ? -39.126 -1.502 64.807 1.00 64.12 80 LYS A C 1
ATOM 567 O O . LYS A 1 80 ? -38.414 -0.722 65.435 1.00 64.12 80 LYS A O 1
ATOM 572 N N . ARG A 1 81 ? -38.660 -2.669 64.344 1.00 64.69 81 ARG A N 1
ATOM 573 C CA . ARG A 1 81 ? -37.309 -3.214 64.591 1.00 64.69 81 ARG A CA 1
ATOM 574 C C . ARG A 1 81 ? -36.179 -2.467 63.855 1.00 64.69 81 ARG A C 1
ATOM 576 O O . ARG A 1 81 ? -35.025 -2.534 64.277 1.00 64.69 81 ARG A O 1
ATOM 583 N N . PHE A 1 82 ? -36.491 -1.718 62.797 1.00 62.47 82 PHE A N 1
ATOM 584 C CA . PHE A 1 82 ? -35.503 -1.035 61.945 1.00 62.47 82 PHE A CA 1
ATOM 585 C C . PHE A 1 82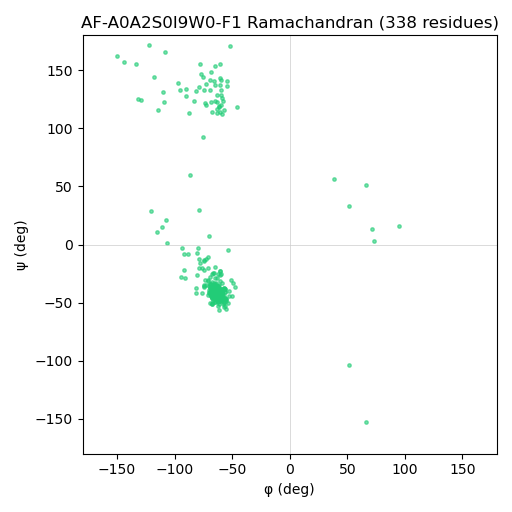 ? -35.456 0.485 62.146 1.00 62.47 82 PHE A C 1
ATOM 587 O O . PHE A 1 82 ? -34.662 1.178 61.513 1.00 62.47 82 PHE A O 1
ATOM 594 N N . ARG A 1 83 ? -36.263 1.024 63.069 1.00 70.25 83 ARG A N 1
ATOM 595 C CA . ARG A 1 83 ? -36.299 2.466 63.353 1.00 70.25 83 ARG A CA 1
ATOM 596 C C . ARG A 1 83 ? -35.100 2.981 64.148 1.00 70.25 83 ARG A C 1
ATOM 598 O O . ARG A 1 83 ? -34.904 4.191 64.194 1.00 70.25 83 ARG A O 1
ATOM 605 N N . THR A 1 84 ? -34.292 2.105 64.746 1.00 79.00 84 THR A N 1
ATOM 606 C CA . THR A 1 84 ? -33.125 2.540 65.520 1.00 79.00 84 THR A CA 1
ATOM 607 C C . THR A 1 84 ? -32.047 3.139 64.605 1.00 79.00 84 THR A C 1
ATOM 609 O O . THR A 1 84 ? -31.798 2.620 63.511 1.00 79.00 84 THR A O 1
ATOM 612 N N . PRO A 1 85 ? -31.364 4.215 65.038 1.00 76.38 85 PRO A N 1
ATOM 613 C CA . PRO A 1 85 ? -30.386 4.925 64.208 1.00 76.38 85 PRO A CA 1
ATOM 614 C C . PRO A 1 85 ? -29.223 4.022 63.773 1.00 76.38 85 PRO A C 1
ATOM 616 O O . PRO A 1 85 ? -28.712 4.146 62.663 1.00 76.38 85 PRO A O 1
ATOM 619 N N . ARG A 1 86 ? -28.851 3.045 64.608 1.00 78.31 86 ARG A N 1
ATOM 620 C CA . ARG A 1 86 ? -27.837 2.037 64.281 1.00 78.31 86 ARG A CA 1
ATOM 621 C C . ARG A 1 86 ? -28.272 1.074 63.169 1.00 78.31 86 ARG A C 1
ATOM 623 O O . ARG A 1 86 ? -27.448 0.726 62.328 1.00 78.31 86 ARG A O 1
ATOM 630 N N . ASN A 1 87 ? -29.538 0.654 63.140 1.00 78.88 87 ASN A N 1
ATOM 631 C CA . ASN A 1 87 ? -30.040 -0.251 62.101 1.00 78.88 87 ASN A CA 1
ATOM 632 C C . ASN A 1 87 ? -30.221 0.473 60.762 1.00 78.88 87 ASN A C 1
ATOM 634 O O . ASN A 1 87 ? -29.868 -0.091 59.733 1.00 78.88 87 ASN A O 1
ATOM 638 N N . ARG A 1 88 ? -30.648 1.744 60.773 1.00 79.38 88 ARG A N 1
ATOM 639 C CA . ARG A 1 88 ? -30.697 2.585 59.562 1.00 79.38 88 ARG A CA 1
ATOM 640 C C . ARG A 1 88 ? -29.332 2.706 58.887 1.00 79.38 88 ARG A C 1
ATOM 642 O O . ARG A 1 88 ? -29.235 2.531 57.679 1.00 79.38 88 ARG A O 1
ATOM 649 N N . LEU A 1 89 ? -28.272 2.925 59.669 1.00 78.31 89 LEU A N 1
ATOM 650 C CA . LEU A 1 89 ? -26.916 3.053 59.129 1.00 78.31 89 LEU A CA 1
ATOM 651 C C . LEU A 1 89 ? -26.374 1.722 58.571 1.00 78.31 89 LEU A C 1
ATOM 653 O O . LEU A 1 89 ? -25.683 1.715 57.559 1.00 78.31 89 LEU A O 1
ATOM 657 N N . ARG A 1 90 ? -26.735 0.579 59.175 1.00 82.12 90 ARG A N 1
ATOM 658 C CA . ARG A 1 90 ? -26.411 -0.754 58.627 1.00 82.12 90 ARG A CA 1
ATOM 659 C C . ARG A 1 90 ? -27.127 -1.031 57.304 1.00 82.12 90 ARG A C 1
ATOM 661 O O . ARG A 1 90 ? -26.514 -1.593 56.406 1.00 82.12 90 ARG A O 1
ATOM 668 N N . ILE A 1 91 ? -28.390 -0.618 57.181 1.00 82.19 91 ILE A N 1
ATOM 669 C CA . ILE A 1 91 ? -29.165 -0.739 55.937 1.00 82.19 91 ILE A CA 1
ATOM 670 C C . ILE A 1 91 ? -28.556 0.149 54.845 1.00 82.19 91 ILE A C 1
ATOM 672 O O . ILE A 1 91 ? -28.352 -0.328 53.734 1.00 82.19 91 ILE A O 1
ATOM 676 N N . MET A 1 92 ? -28.194 1.398 55.166 1.00 78.19 92 MET A N 1
ATOM 677 C CA . MET A 1 92 ? -27.502 2.296 54.229 1.00 78.19 92 MET A CA 1
ATOM 678 C C . MET A 1 92 ? -26.176 1.705 53.737 1.00 78.19 92 MET A C 1
ATOM 680 O O . MET A 1 92 ? -25.893 1.761 52.542 1.00 78.19 92 MET A O 1
ATOM 684 N N . LEU A 1 93 ? -25.369 1.134 54.637 1.00 80.00 93 LEU A N 1
ATOM 685 C CA . LEU A 1 93 ? -24.110 0.491 54.264 1.00 80.00 93 LEU A CA 1
ATOM 686 C C . LEU A 1 93 ? -24.354 -0.738 53.377 1.00 80.00 93 LEU A C 1
ATOM 688 O O . LEU A 1 93 ? -23.728 -0.864 52.331 1.00 80.00 93 LEU A O 1
ATOM 692 N N . GLY A 1 94 ? -25.288 -1.615 53.760 1.00 79.75 94 GLY A N 1
ATOM 693 C CA . GLY A 1 94 ? -25.629 -2.812 52.987 1.00 79.75 94 GLY A CA 1
ATOM 694 C C . GLY A 1 94 ? -26.145 -2.485 51.584 1.00 79.75 94 GLY A C 1
ATOM 695 O O . GLY A 1 94 ? -25.698 -3.091 50.614 1.00 79.75 94 GLY A O 1
ATOM 696 N N . ALA A 1 95 ? -27.018 -1.480 51.461 1.00 81.56 95 ALA A N 1
ATOM 697 C CA . ALA A 1 95 ? -27.508 -0.993 50.174 1.00 81.56 95 ALA A CA 1
ATOM 698 C C . ALA A 1 95 ? -26.378 -0.405 49.312 1.00 81.56 95 ALA A C 1
ATOM 700 O O . ALA A 1 95 ? -26.303 -0.706 48.124 1.00 81.56 95 ALA A O 1
ATOM 701 N N . GLY A 1 96 ? -25.467 0.368 49.915 1.00 78.38 96 GLY A N 1
ATOM 702 C CA . GLY A 1 96 ? -24.309 0.939 49.222 1.00 78.38 96 GLY A CA 1
ATOM 703 C C . GLY A 1 96 ? -23.352 -0.131 48.693 1.00 78.38 96 GLY A C 1
ATOM 704 O O . GLY A 1 96 ? -22.919 -0.054 47.549 1.00 78.38 96 GLY A O 1
ATOM 705 N N . VAL A 1 97 ? -23.083 -1.176 49.483 1.00 80.75 97 VAL A N 1
ATOM 706 C CA . VAL A 1 97 ? -22.257 -2.319 49.054 1.00 80.75 97 VAL A CA 1
ATOM 707 C C . VAL A 1 97 ? -22.940 -3.119 47.937 1.00 80.75 97 VAL A C 1
ATOM 709 O O . VAL A 1 97 ? -22.277 -3.489 46.971 1.00 80.75 97 VAL A O 1
ATOM 712 N N . CYS A 1 98 ? -24.257 -3.343 48.016 1.00 78.75 98 CYS A N 1
ATOM 713 C CA . CYS A 1 98 ? -25.003 -4.035 46.956 1.00 78.75 98 CYS A CA 1
ATOM 714 C C . CYS A 1 98 ? -25.018 -3.238 45.645 1.00 78.75 98 CYS A C 1
ATOM 716 O O . CYS A 1 98 ? -24.819 -3.813 44.579 1.00 78.75 98 CYS A O 1
ATOM 718 N N . LEU A 1 99 ? -25.212 -1.918 45.717 1.00 79.38 99 LEU A N 1
ATOM 719 C CA . LEU A 1 99 ? -25.137 -1.033 44.552 1.00 79.38 99 LEU A CA 1
ATOM 720 C C . LEU A 1 99 ? -23.729 -1.013 43.947 1.00 79.38 99 LEU A C 1
ATOM 722 O O . LEU A 1 99 ? -23.597 -1.094 42.730 1.00 79.38 99 LEU A O 1
ATOM 726 N N . LEU A 1 100 ? -22.682 -0.962 44.776 1.00 74.31 100 LEU A N 1
ATOM 727 C CA . LEU A 1 100 ? -21.298 -1.094 44.312 1.00 74.31 100 LEU A CA 1
ATOM 728 C C . LEU A 1 100 ? -21.073 -2.414 43.573 1.00 74.31 100 LEU A C 1
ATOM 730 O O . LEU A 1 100 ? -20.509 -2.402 42.485 1.00 74.31 100 LEU A O 1
ATOM 734 N N . ALA A 1 101 ? -21.539 -3.535 44.127 1.00 73.44 101 ALA A N 1
ATOM 735 C CA . ALA A 1 101 ? -21.395 -4.849 43.505 1.00 73.44 101 ALA A CA 1
ATOM 736 C C . ALA A 1 101 ? -22.167 -4.958 42.176 1.00 73.44 101 ALA A C 1
ATOM 738 O O . ALA A 1 101 ? -21.630 -5.477 41.199 1.00 73.44 101 ALA A O 1
ATOM 739 N N . ALA A 1 102 ? -23.387 -4.414 42.115 1.00 70.25 102 ALA A N 1
ATOM 740 C CA . ALA A 1 102 ? -24.213 -4.399 40.905 1.00 70.25 102 ALA A CA 1
ATOM 741 C C . ALA A 1 102 ? -23.595 -3.567 39.769 1.00 70.25 102 ALA A C 1
ATOM 743 O O . ALA A 1 102 ? -23.818 -3.851 38.595 1.00 70.25 102 ALA A O 1
ATOM 744 N N . VAL A 1 103 ? -22.806 -2.549 40.115 1.00 64.75 103 VAL A N 1
ATOM 745 C CA . VAL A 1 103 ? -22.127 -1.674 39.154 1.00 64.75 103 VAL A CA 1
ATOM 746 C C . VAL A 1 103 ? -20.724 -2.197 38.811 1.00 64.75 103 VAL A C 1
ATOM 748 O O . VAL A 1 103 ? -20.269 -2.013 37.687 1.00 64.75 103 VAL A O 1
ATOM 751 N N . ALA A 1 104 ? -20.051 -2.907 39.722 1.00 63.75 104 ALA A N 1
ATOM 752 C CA . ALA A 1 104 ? -18.690 -3.408 39.526 1.00 63.75 104 ALA A CA 1
ATOM 753 C C . ALA A 1 104 ? -18.560 -4.429 38.379 1.00 63.75 104 ALA A C 1
ATOM 755 O O . ALA A 1 104 ? -17.630 -4.309 37.586 1.00 63.75 104 ALA A O 1
ATOM 756 N N . GLY A 1 105 ? -19.491 -5.383 38.249 1.00 60.09 105 GLY A N 1
ATOM 757 C CA . GLY A 1 105 ? -19.445 -6.422 37.203 1.00 60.09 105 GLY A CA 1
ATOM 758 C C . GLY A 1 105 ? -19.508 -5.870 35.766 1.00 60.09 105 GLY A C 1
ATOM 759 O O . GLY A 1 105 ? -18.555 -6.056 35.005 1.00 60.09 105 GLY A O 1
ATOM 760 N N . PRO A 1 106 ? -20.551 -5.095 35.405 1.00 62.78 106 PRO A N 1
ATOM 761 C CA . PRO A 1 106 ? -20.659 -4.470 34.080 1.00 62.78 106 PRO A CA 1
ATOM 762 C C . PRO A 1 106 ? -19.511 -3.497 33.752 1.00 62.78 106 PRO A C 1
ATOM 764 O O . PRO A 1 106 ? -19.236 -3.202 32.588 1.00 62.78 106 PRO A O 1
ATOM 767 N N . LEU A 1 107 ? -18.834 -2.961 34.773 1.00 58.31 107 LEU A N 1
ATOM 768 C CA . LEU A 1 107 ? -17.692 -2.060 34.606 1.00 58.31 107 LEU A CA 1
ATOM 769 C C . LEU A 1 107 ? -16.380 -2.793 34.342 1.00 58.31 107 LEU A C 1
ATOM 771 O O . LEU A 1 107 ? -15.567 -2.300 33.558 1.00 58.31 107 LEU A O 1
ATOM 775 N N . THR A 1 108 ? -16.151 -3.941 34.983 1.00 60.78 108 THR A N 1
ATOM 776 C CA . THR A 1 108 ? -14.969 -4.757 34.686 1.00 60.78 108 THR A CA 1
ATOM 777 C C . THR A 1 108 ? -14.987 -5.254 33.245 1.00 60.78 108 THR A C 1
ATOM 779 O O . THR A 1 108 ? -13.946 -5.227 32.592 1.00 60.78 108 THR A O 1
ATOM 782 N N . GLU A 1 109 ? -16.169 -5.584 32.720 1.00 65.56 109 GLU A N 1
ATOM 783 C CA . GLU A 1 109 ? -16.363 -5.964 31.316 1.00 65.56 109 GLU A CA 1
ATOM 784 C C . GLU A 1 109 ? -16.114 -4.781 30.371 1.00 65.56 109 GLU A C 1
ATOM 786 O O . GLU A 1 109 ? -15.253 -4.868 29.500 1.00 65.56 109 GLU A O 1
ATOM 791 N N . ARG A 1 110 ? -16.732 -3.612 30.609 1.00 67.81 110 ARG A N 1
ATOM 792 C CA . ARG A 1 110 ? -16.500 -2.414 29.772 1.00 67.81 110 ARG A CA 1
ATOM 793 C C . ARG A 1 110 ? -15.046 -1.950 29.741 1.00 67.81 110 ARG A C 1
ATOM 795 O O . ARG A 1 110 ? -14.560 -1.508 28.702 1.00 67.81 110 ARG A O 1
ATOM 802 N N . ASN A 1 111 ? -14.346 -1.996 30.875 1.00 74.44 111 ASN A N 1
ATOM 803 C CA . ASN A 1 111 ? -12.931 -1.626 30.916 1.00 74.44 111 ASN A CA 1
ATOM 804 C C . ASN A 1 111 ? -12.055 -2.645 30.182 1.00 74.44 111 ASN A C 1
ATOM 806 O O . ASN A 1 111 ? -11.059 -2.250 29.573 1.00 74.44 111 ASN A O 1
ATOM 810 N N . HIS A 1 112 ? -12.416 -3.930 30.224 1.00 76.31 112 HIS A N 1
ATOM 811 C CA . HIS A 1 112 ? -11.742 -4.959 29.443 1.00 76.31 112 HIS A CA 1
ATOM 812 C C . HIS A 1 112 ? -11.953 -4.729 27.941 1.00 76.31 112 HIS A C 1
ATOM 814 O O . HIS A 1 112 ? -10.970 -4.641 27.209 1.00 76.31 112 HIS A O 1
ATOM 820 N N . ASP A 1 113 ? -13.194 -4.512 27.504 1.00 79.31 113 ASP A N 1
ATOM 821 C CA . ASP A 1 113 ? -13.533 -4.285 26.095 1.00 79.31 113 ASP A CA 1
ATOM 822 C C . ASP A 1 113 ? -12.851 -3.041 25.525 1.00 79.31 113 ASP A C 1
ATOM 824 O O . ASP A 1 113 ? -12.228 -3.107 24.467 1.00 79.31 113 ASP A O 1
ATOM 828 N N . ASN A 1 114 ? -12.878 -1.920 26.254 1.00 82.50 114 ASN A N 1
ATOM 829 C CA . ASN A 1 114 ? -12.181 -0.700 25.838 1.00 82.50 114 ASN A CA 1
ATOM 830 C C . ASN A 1 114 ? -10.673 -0.933 25.680 1.00 82.50 114 ASN A C 1
ATOM 832 O O . ASN A 1 114 ? -10.058 -0.421 24.746 1.00 82.50 114 ASN A O 1
ATOM 836 N N . ARG A 1 115 ? -10.069 -1.734 26.566 1.00 85.31 115 ARG A N 1
ATOM 837 C CA . ARG A 1 115 ? -8.646 -2.067 26.479 1.00 85.31 115 ARG A CA 1
ATOM 838 C C . ARG A 1 115 ? -8.345 -2.948 25.267 1.00 85.31 115 ARG A C 1
ATOM 840 O O . ARG A 1 115 ? -7.371 -2.675 24.573 1.00 85.31 115 ARG A O 1
ATOM 847 N N . GLN A 1 116 ? -9.163 -3.968 24.997 1.00 87.56 116 GLN A N 1
ATOM 848 C CA . GLN A 1 116 ? -8.999 -4.818 23.810 1.00 87.56 116 GLN A CA 1
ATOM 849 C C . GLN A 1 116 ? -9.163 -4.011 22.520 1.00 87.56 116 GLN A C 1
ATOM 851 O O . GLN A 1 116 ? -8.368 -4.151 21.592 1.00 87.56 116 GLN A O 1
ATOM 856 N N . ARG A 1 117 ? -10.133 -3.094 22.497 1.00 85.44 117 ARG A N 1
ATOM 857 C CA . ARG A 1 117 ? -10.360 -2.157 21.396 1.00 85.44 117 ARG A CA 1
ATOM 858 C C . ARG A 1 117 ? -9.146 -1.267 21.134 1.00 85.44 117 ARG A C 1
ATOM 860 O O . ARG A 1 117 ? -8.740 -1.101 19.985 1.00 85.44 117 ARG A O 1
ATOM 867 N N . ASP A 1 118 ? -8.550 -0.701 22.182 1.00 87.00 118 ASP A N 1
ATOM 868 C CA . ASP A 1 118 ? -7.371 0.163 22.059 1.00 87.00 118 ASP A CA 1
ATOM 869 C C . ASP A 1 118 ? -6.133 -0.618 21.580 1.00 87.00 118 ASP A C 1
ATOM 871 O O . ASP A 1 118 ? -5.368 -0.111 20.753 1.00 87.00 118 ASP A O 1
ATOM 875 N N . ILE A 1 119 ? -5.963 -1.868 22.034 1.00 88.88 119 ILE A N 1
ATOM 876 C CA . ILE A 1 119 ? -4.905 -2.774 21.555 1.00 88.88 119 ILE A CA 1
ATOM 877 C C . ILE A 1 119 ? -5.088 -3.060 20.060 1.00 88.88 119 ILE A C 1
ATOM 879 O O . ILE A 1 119 ? -4.166 -2.805 19.283 1.00 88.88 119 ILE A O 1
ATOM 883 N N . ALA A 1 120 ? -6.280 -3.503 19.649 1.00 88.00 120 ALA A N 1
ATOM 884 C CA . ALA A 1 120 ? -6.579 -3.813 18.252 1.00 88.00 120 ALA A CA 1
ATOM 885 C C . ALA A 1 120 ? -6.384 -2.590 17.346 1.00 88.00 120 ALA A C 1
ATOM 887 O O . ALA A 1 120 ? -5.697 -2.679 16.333 1.00 88.00 120 ALA A O 1
ATOM 888 N N . ASN A 1 121 ? -6.904 -1.420 17.734 1.00 87.44 121 ASN A N 1
ATOM 889 C CA . ASN A 1 121 ? -6.728 -0.178 16.974 1.00 87.44 121 ASN A CA 1
ATOM 890 C C . ASN A 1 121 ? -5.249 0.200 16.810 1.00 87.44 121 ASN A C 1
ATOM 892 O O . ASN A 1 121 ? -4.843 0.667 15.746 1.00 87.44 121 ASN A O 1
ATOM 896 N N . THR A 1 122 ? -4.437 0.015 17.852 1.00 89.06 122 THR A N 1
ATOM 897 C CA . THR A 1 122 ? -3.000 0.318 17.802 1.00 89.06 122 THR A CA 1
ATOM 898 C C . THR A 1 122 ? -2.273 -0.614 16.836 1.00 89.06 122 THR A C 1
ATOM 900 O O . THR A 1 122 ? -1.440 -0.169 16.051 1.00 89.06 122 THR A O 1
ATOM 903 N N . GLU A 1 123 ? -2.590 -1.904 16.869 1.00 90.38 123 GLU A N 1
ATOM 904 C CA . GLU A 1 123 ? -1.952 -2.904 16.012 1.00 90.38 123 GLU A CA 1
ATOM 905 C C . GLU A 1 123 ? -2.430 -2.816 14.554 1.00 90.38 123 GLU A C 1
ATOM 907 O O . GLU A 1 123 ? -1.614 -2.933 13.641 1.00 90.38 123 GLU A O 1
ATOM 912 N N . ILE A 1 124 ? -3.707 -2.501 14.322 1.00 88.06 124 ILE A N 1
ATOM 913 C CA . ILE A 1 124 ? -4.247 -2.187 12.991 1.00 88.06 124 ILE A CA 1
ATOM 914 C C . ILE A 1 124 ? -3.552 -0.955 12.403 1.00 88.06 124 ILE A C 1
ATOM 916 O O . ILE A 1 124 ? -3.158 -0.974 11.240 1.00 88.06 124 ILE A O 1
ATOM 920 N N . ARG A 1 125 ? -3.340 0.103 13.199 1.00 87.62 125 ARG A N 1
ATOM 921 C CA . ARG A 1 125 ? -2.601 1.291 12.741 1.00 87.62 125 ARG A CA 1
ATOM 922 C C . ARG A 1 125 ? -1.182 0.950 12.316 1.00 87.62 125 ARG A C 1
ATOM 924 O O . ARG A 1 125 ? -0.784 1.374 11.245 1.00 87.62 125 ARG A O 1
ATOM 931 N N . LYS A 1 126 ? -0.464 0.122 13.081 1.00 88.69 126 LYS A N 1
ATOM 932 C CA . LYS A 1 126 ? 0.878 -0.339 12.687 1.00 88.69 126 LYS A CA 1
ATOM 933 C C . LYS A 1 126 ? 0.869 -1.080 11.351 1.00 88.69 126 LYS A C 1
ATOM 935 O O . LYS A 1 126 ? 1.761 -0.860 10.542 1.00 88.69 126 LYS A O 1
ATOM 940 N N . ALA A 1 127 ? -0.129 -1.933 11.112 1.00 88.31 127 ALA A N 1
ATOM 941 C CA . ALA A 1 127 ? -0.274 -2.626 9.832 1.00 88.31 127 ALA A CA 1
ATOM 942 C C . ALA A 1 127 ? -0.537 -1.643 8.674 1.00 88.31 127 ALA A C 1
ATOM 944 O O . ALA A 1 127 ? 0.070 -1.762 7.613 1.00 88.31 127 ALA A O 1
ATOM 945 N N . ILE A 1 128 ? -1.387 -0.635 8.889 1.00 85.81 128 ILE A N 1
ATOM 946 C CA . ILE A 1 128 ? -1.649 0.426 7.904 1.00 85.81 128 ILE A CA 1
ATOM 947 C C . ILE A 1 128 ? -0.401 1.284 7.669 1.00 85.81 128 ILE A C 1
ATOM 949 O O . ILE A 1 128 ? -0.098 1.618 6.530 1.00 85.81 128 ILE A O 1
ATOM 953 N N . ASP A 1 129 ? 0.340 1.630 8.719 1.00 85.31 129 ASP A N 1
ATOM 954 C CA . ASP A 1 129 ? 1.565 2.422 8.610 1.00 85.31 129 ASP A CA 1
ATOM 955 C C . ASP A 1 129 ? 2.661 1.646 7.865 1.00 85.31 129 ASP A C 1
ATOM 957 O O . ASP A 1 129 ? 3.369 2.228 7.050 1.00 85.31 129 ASP A O 1
ATOM 961 N N . ALA A 1 130 ? 2.743 0.325 8.050 1.00 86.75 130 ALA A N 1
ATOM 962 C CA . ALA A 1 130 ? 3.613 -0.541 7.256 1.00 86.75 130 ALA A CA 1
ATOM 963 C C . ALA A 1 130 ? 3.243 -0.522 5.760 1.00 86.75 130 ALA A C 1
ATOM 965 O O . ALA A 1 130 ? 4.125 -0.397 4.913 1.00 86.75 130 ALA A O 1
ATOM 966 N N . LEU A 1 131 ? 1.946 -0.566 5.429 1.00 85.31 131 LEU A N 1
ATOM 967 C CA . LEU A 1 131 ? 1.474 -0.388 4.050 1.00 85.31 131 LEU A CA 1
ATOM 968 C C . LEU A 1 131 ? 1.779 1.020 3.512 1.00 85.31 131 LEU A C 1
ATOM 970 O O . LEU A 1 131 ? 2.110 1.169 2.342 1.00 85.31 131 LEU A O 1
ATOM 974 N N . ARG A 1 132 ? 1.703 2.063 4.350 1.00 81.19 132 ARG A N 1
ATOM 975 C CA . ARG A 1 132 ? 2.027 3.445 3.950 1.00 81.19 132 ARG A CA 1
ATOM 976 C C . ARG A 1 132 ? 3.505 3.641 3.663 1.00 81.19 132 ARG A C 1
ATOM 978 O O . ARG A 1 132 ? 3.835 4.320 2.701 1.00 81.19 132 ARG A O 1
ATOM 985 N N . LEU A 1 133 ? 4.377 3.052 4.476 1.00 80.38 133 LEU A N 1
ATOM 986 C CA . LEU A 1 133 ? 5.820 3.080 4.242 1.00 80.38 133 LEU A CA 1
ATOM 987 C C . LEU A 1 133 ? 6.176 2.410 2.911 1.00 80.38 133 LEU A C 1
ATOM 989 O O . LEU A 1 133 ? 7.036 2.904 2.194 1.00 80.38 133 LEU A O 1
ATOM 993 N N . GLN A 1 134 ? 5.475 1.331 2.558 1.00 82.19 134 GLN A N 1
ATOM 994 C CA . GLN A 1 134 ? 5.618 0.682 1.255 1.00 82.19 134 GLN A CA 1
ATOM 995 C C . GLN A 1 134 ? 5.056 1.541 0.109 1.00 82.19 134 GLN A C 1
ATOM 997 O O . GLN A 1 134 ? 5.681 1.643 -0.941 1.00 82.19 134 GLN A O 1
ATOM 1002 N N . ALA A 1 135 ? 3.909 2.189 0.316 1.00 73.62 135 ALA A N 1
ATOM 1003 C CA . ALA A 1 135 ? 3.287 3.080 -0.662 1.00 73.62 135 ALA A CA 1
ATOM 1004 C C . ALA A 1 135 ? 4.112 4.342 -0.968 1.00 73.62 135 ALA A C 1
ATOM 1006 O O . ALA A 1 135 ? 4.081 4.806 -2.101 1.00 73.62 135 ALA A O 1
ATOM 1007 N N . GLY A 1 136 ? 4.827 4.886 0.022 1.00 65.75 136 GLY A N 1
ATOM 1008 C CA . GLY A 1 136 ? 5.600 6.134 -0.057 1.00 65.75 136 GLY A CA 1
ATOM 1009 C C . GLY A 1 136 ? 6.960 6.026 -0.752 1.00 65.75 136 GLY A C 1
ATOM 1010 O O . GLY A 1 136 ? 7.890 6.719 -0.352 1.00 65.75 136 GLY A O 1
ATOM 1011 N N . GLY A 1 137 ? 7.114 5.106 -1.710 1.00 60.16 137 GLY A N 1
ATOM 1012 C CA . GLY A 1 137 ? 8.335 5.006 -2.513 1.00 60.16 137 GLY A CA 1
ATOM 1013 C C . GLY A 1 137 ? 9.577 4.587 -1.721 1.00 60.16 137 GLY A C 1
ATOM 1014 O O . GLY A 1 137 ? 10.613 5.245 -1.801 1.00 60.16 137 GLY A O 1
ATOM 1015 N N . GLY A 1 138 ? 9.489 3.496 -0.947 1.00 61.12 138 GLY A N 1
ATOM 1016 C CA . GLY A 1 138 ? 10.659 2.883 -0.303 1.00 61.12 138 GLY A CA 1
ATOM 1017 C C . GLY A 1 138 ? 11.806 2.600 -1.291 1.00 61.12 138 GLY A C 1
ATOM 1018 O O . GLY A 1 138 ? 11.636 2.688 -2.502 1.00 61.12 138 GLY A O 1
ATOM 1019 N N . SER A 1 139 ? 12.978 2.212 -0.783 1.00 60.00 139 SER A N 1
ATOM 1020 C CA . SER A 1 139 ? 14.244 2.030 -1.532 1.00 60.00 139 SER A CA 1
ATOM 1021 C C . SER A 1 139 ? 14.205 1.107 -2.770 1.00 60.00 139 SER A C 1
ATOM 1023 O O . SER A 1 139 ? 15.227 0.944 -3.436 1.00 60.00 139 SER A O 1
ATOM 1025 N N . GLY A 1 140 ? 13.076 0.447 -3.047 1.00 67.88 140 GLY A N 1
ATOM 1026 C CA . GLY A 1 140 ? 12.937 -0.600 -4.057 1.00 67.88 140 GLY A CA 1
ATOM 1027 C C . GLY A 1 140 ? 13.594 -1.923 -3.654 1.00 67.88 140 GLY A C 1
ATOM 1028 O O . GLY A 1 140 ? 13.597 -2.866 -4.443 1.00 67.88 140 GLY A O 1
ATOM 1029 N N . ALA A 1 141 ? 14.149 -2.020 -2.440 1.00 80.06 141 ALA A N 1
ATOM 1030 C CA . ALA A 1 141 ? 14.816 -3.219 -1.957 1.00 80.06 141 ALA A CA 1
ATOM 1031 C C . ALA A 1 141 ? 13.830 -4.168 -1.236 1.00 80.06 141 ALA A C 1
ATOM 1033 O O . ALA A 1 141 ? 13.081 -3.726 -0.358 1.00 80.06 141 ALA A O 1
ATOM 1034 N N . PRO A 1 142 ? 13.851 -5.484 -1.530 1.00 81.00 142 PRO A N 1
ATOM 1035 C CA . PRO A 1 142 ? 12.992 -6.471 -0.862 1.00 81.00 142 PRO A CA 1
ATOM 1036 C C . PRO A 1 142 ? 13.154 -6.492 0.665 1.00 81.00 142 PRO A C 1
ATOM 1038 O O . PRO A 1 142 ? 12.185 -6.675 1.406 1.00 81.00 142 PRO A O 1
ATOM 1041 N N . GLU A 1 143 ? 14.389 -6.306 1.134 1.00 84.12 143 GLU A N 1
ATOM 1042 C CA . GLU A 1 143 ? 14.772 -6.274 2.547 1.00 84.12 143 GLU A CA 1
ATOM 1043 C C . GLU A 1 143 ? 14.127 -5.134 3.350 1.00 84.12 143 GLU A C 1
ATOM 1045 O O . GLU A 1 143 ? 13.922 -5.289 4.555 1.00 84.12 143 GLU A O 1
ATOM 1050 N N . ASP A 1 144 ? 13.742 -4.038 2.693 1.00 82.75 144 ASP A N 1
ATOM 1051 C CA . ASP A 1 144 ? 13.156 -2.868 3.353 1.00 82.75 144 ASP A CA 1
ATOM 1052 C C . ASP A 1 144 ? 11.628 -2.963 3.486 1.00 82.75 144 ASP A C 1
ATOM 1054 O O . ASP A 1 144 ? 11.000 -2.167 4.190 1.00 82.75 144 ASP A O 1
ATOM 1058 N N . VAL A 1 145 ? 11.006 -3.972 2.863 1.00 80.75 145 VAL A N 1
ATOM 1059 C CA . VAL A 1 145 ? 9.573 -4.235 3.017 1.00 80.75 145 VAL A CA 1
ATOM 1060 C C . VAL A 1 145 ? 9.322 -4.833 4.408 1.00 80.75 145 VAL A C 1
ATOM 1062 O O . VAL A 1 145 ? 9.853 -5.907 4.710 1.00 80.75 145 VAL A O 1
ATOM 1065 N N . PRO A 1 146 ? 8.484 -4.223 5.269 1.00 84.44 146 PRO A N 1
ATOM 1066 C CA . PRO A 1 146 ? 8.223 -4.732 6.615 1.00 84.44 146 PRO A CA 1
ATOM 1067 C C . PRO A 1 146 ? 7.448 -6.059 6.600 1.00 84.44 146 PRO A C 1
ATOM 1069 O O . PRO A 1 146 ? 6.637 -6.331 5.716 1.00 84.44 146 PRO A O 1
ATOM 1072 N N . ALA A 1 147 ? 7.685 -6.916 7.595 1.00 86.38 147 ALA A N 1
ATOM 1073 C CA . ALA A 1 147 ? 6.896 -8.129 7.819 1.00 86.38 147 ALA A CA 1
ATOM 1074 C C . ALA A 1 147 ? 5.820 -7.879 8.885 1.00 86.38 147 ALA A C 1
ATOM 1076 O O . ALA A 1 147 ? 6.087 -7.243 9.906 1.00 86.38 147 ALA A O 1
ATOM 1077 N N . ILE A 1 148 ? 4.613 -8.401 8.660 1.00 86.50 148 ILE A N 1
ATOM 1078 C CA . ILE A 1 148 ? 3.508 -8.336 9.621 1.00 86.50 148 ILE A CA 1
ATOM 1079 C C . ILE A 1 148 ? 3.273 -9.736 10.181 1.00 86.50 148 ILE A C 1
ATOM 1081 O O . ILE A 1 148 ? 2.997 -10.671 9.434 1.00 86.50 148 ILE A O 1
ATOM 1085 N N . ASP A 1 149 ? 3.360 -9.866 11.503 1.00 87.19 149 ASP A N 1
ATOM 1086 C CA . ASP A 1 149 ? 2.896 -11.055 12.218 1.00 87.19 149 ASP A CA 1
ATOM 1087 C C . ASP A 1 149 ? 1.356 -11.061 12.230 1.00 87.19 149 ASP A C 1
ATOM 1089 O O . ASP A 1 149 ? 0.771 -10.108 12.756 1.00 87.19 149 ASP A O 1
ATOM 1093 N N . PRO A 1 150 ? 0.686 -12.090 11.672 1.00 84.00 150 PRO A N 1
ATOM 1094 C CA . PRO A 1 150 ? -0.774 -12.176 11.638 1.00 84.00 150 PRO A CA 1
ATOM 1095 C C . PRO A 1 150 ? -1.401 -12.447 13.014 1.00 84.00 150 PRO A C 1
ATOM 1097 O O . PRO A 1 150 ? -2.621 -12.352 13.162 1.00 84.00 150 PRO A O 1
ATOM 1100 N N . SER A 1 151 ? -0.600 -12.789 14.027 1.00 88.56 151 SER A N 1
ATOM 1101 C CA . SER A 1 151 ? -1.089 -13.107 15.366 1.00 88.56 151 SER A CA 1
ATOM 1102 C C . SER A 1 151 ? -1.727 -11.875 16.029 1.00 88.56 151 SER A C 1
ATOM 1104 O O . SER A 1 151 ? -1.070 -10.831 16.166 1.00 88.56 151 SER A O 1
ATOM 1106 N N . PRO A 1 152 ? -3.002 -11.957 16.459 1.00 90.56 152 PRO A N 1
ATOM 1107 C CA . PRO A 1 152 ? -3.654 -10.844 17.130 1.00 90.56 152 PRO A CA 1
ATOM 1108 C C . PRO A 1 152 ? -3.160 -10.703 18.571 1.00 90.56 152 PRO A C 1
ATOM 1110 O O . PRO A 1 152 ? -2.921 -11.695 19.262 1.00 90.56 152 PRO A O 1
ATOM 1113 N N . LYS A 1 153 ? -3.038 -9.459 19.039 1.00 90.56 153 LYS A N 1
ATOM 1114 C CA . LYS A 1 153 ? -2.745 -9.139 20.443 1.00 90.56 153 LYS A CA 1
ATOM 1115 C C . LYS A 1 153 ? -4.006 -8.877 21.253 1.00 90.56 153 LYS A C 1
ATOM 1117 O O . LYS A 1 153 ? -3.993 -9.076 22.467 1.00 90.56 153 LYS A O 1
ATOM 1122 N N . ALA A 1 154 ? -5.070 -8.413 20.605 1.00 89.88 154 ALA A N 1
ATOM 1123 C CA . ALA A 1 154 ? -6.381 -8.303 21.213 1.00 89.88 154 ALA A CA 1
ATOM 1124 C C . ALA A 1 154 ? -7.087 -9.667 21.267 1.00 89.88 154 ALA A C 1
ATOM 1126 O O . ALA A 1 154 ? -6.815 -10.571 20.475 1.00 89.88 154 ALA A O 1
ATOM 1127 N N . THR A 1 155 ? -8.021 -9.811 22.203 1.00 88.50 155 THR A N 1
ATOM 1128 C CA . THR A 1 155 ? -8.885 -10.992 22.335 1.00 88.50 155 THR A CA 1
ATOM 1129 C C . THR A 1 155 ? -10.326 -10.682 21.919 1.00 88.50 155 THR A C 1
ATOM 1131 O O . THR A 1 155 ? -10.721 -9.522 21.775 1.00 88.50 155 THR A O 1
ATOM 1134 N N . GLY A 1 156 ? -11.128 -11.733 21.715 1.00 87.25 156 GLY A N 1
ATOM 1135 C CA . GLY A 1 156 ? -12.538 -11.598 21.344 1.00 87.25 156 GLY A CA 1
ATOM 1136 C C . GLY A 1 156 ? -12.736 -10.986 19.947 1.00 87.25 156 GLY A C 1
ATOM 1137 O O . GLY A 1 156 ? -11.849 -11.107 19.100 1.00 87.25 156 GLY A O 1
ATOM 1138 N N . PRO A 1 157 ? -13.872 -10.307 19.697 1.00 86.25 157 PRO A N 1
ATOM 1139 C CA . PRO A 1 157 ? -14.199 -9.740 18.386 1.00 86.25 157 PRO A CA 1
ATOM 1140 C C . PRO A 1 157 ? -13.131 -8.780 17.840 1.00 86.25 157 PRO A C 1
ATOM 1142 O O . PRO A 1 157 ? -12.800 -8.821 16.658 1.00 86.25 157 PRO A O 1
ATOM 1145 N N . TYR A 1 158 ? -12.523 -7.964 18.707 1.00 87.88 158 TYR A N 1
ATOM 1146 C CA . TYR A 1 158 ? -11.454 -7.038 18.320 1.00 87.88 158 TYR A CA 1
ATOM 1147 C C . TYR A 1 158 ? -10.182 -7.762 17.860 1.00 87.88 158 TYR A C 1
ATOM 1149 O O . TYR A 1 158 ? -9.530 -7.309 16.921 1.00 87.88 158 TYR A O 1
ATOM 1157 N N . GLY A 1 159 ? -9.855 -8.901 18.479 1.00 89.06 159 GLY A N 1
ATOM 1158 C CA . GLY A 1 159 ? -8.752 -9.764 18.051 1.00 89.06 159 GLY A CA 1
ATOM 1159 C C . GLY A 1 159 ? -8.985 -10.391 16.679 1.00 89.06 159 GLY A C 1
ATOM 1160 O O . GLY A 1 159 ? -8.062 -10.480 15.875 1.00 89.06 159 GLY A O 1
ATOM 1161 N N . GLU A 1 160 ? -10.226 -10.767 16.368 1.00 88.88 160 GLU A N 1
ATOM 1162 C CA . GLU A 1 160 ? -10.587 -11.282 15.042 1.00 88.88 160 GLU A CA 1
ATOM 1163 C C . GLU A 1 160 ? -10.436 -10.209 13.956 1.00 88.88 160 GLU A C 1
ATOM 1165 O O . GLU A 1 160 ? -9.886 -10.482 12.890 1.00 88.88 160 GLU A O 1
ATOM 1170 N N . MET A 1 161 ? -10.851 -8.970 14.240 1.00 86.38 161 MET A N 1
ATOM 1171 C CA . MET A 1 161 ? -10.668 -7.842 13.318 1.00 86.38 161 MET A CA 1
ATOM 1172 C C . MET A 1 161 ? -9.192 -7.481 13.127 1.00 86.38 161 MET A C 1
ATOM 1174 O O . MET A 1 161 ? -8.759 -7.223 12.003 1.00 86.38 161 MET A O 1
ATOM 1178 N N . GLU A 1 162 ? -8.412 -7.485 14.212 1.00 89.50 162 GLU A N 1
ATOM 1179 C CA . GLU A 1 162 ? -6.965 -7.277 14.162 1.00 89.50 162 GLU A CA 1
ATOM 1180 C C . GLU A 1 162 ? -6.291 -8.343 13.290 1.00 89.50 162 GLU A C 1
ATOM 1182 O O . GLU A 1 162 ? -5.530 -7.995 12.386 1.00 89.50 162 GLU A O 1
ATOM 1187 N N . ARG A 1 163 ? -6.614 -9.626 13.517 1.00 90.25 163 ARG A N 1
ATOM 1188 C CA . ARG A 1 163 ? -6.099 -10.748 12.723 1.00 90.25 163 ARG A CA 1
ATOM 1189 C C . ARG A 1 163 ? -6.430 -10.560 11.249 1.00 90.25 163 ARG A C 1
ATOM 1191 O O . ARG A 1 163 ? -5.528 -10.609 10.426 1.00 90.25 163 ARG A O 1
ATOM 1198 N N . ALA A 1 164 ? -7.692 -10.284 10.922 1.00 87.94 164 ALA A N 1
ATOM 1199 C CA . ALA A 1 164 ? -8.137 -10.104 9.542 1.00 87.94 164 ALA A CA 1
ATOM 1200 C C . ALA A 1 164 ? -7.337 -9.020 8.810 1.00 87.94 164 ALA A C 1
ATOM 1202 O O . ALA A 1 164 ? -6.839 -9.239 7.706 1.00 87.94 164 ALA A O 1
ATOM 1203 N N . MET A 1 165 ? -7.180 -7.857 9.448 1.00 88.31 165 MET A N 1
ATOM 1204 C CA . MET A 1 165 ? -6.443 -6.739 8.868 1.00 88.31 165 MET A CA 1
ATOM 1205 C C . MET A 1 165 ? -4.956 -7.062 8.709 1.00 88.31 165 MET A C 1
ATOM 1207 O O . MET A 1 165 ? -4.375 -6.780 7.663 1.00 88.31 165 MET A O 1
ATOM 1211 N N . LYS A 1 166 ? -4.339 -7.681 9.722 1.00 91.06 166 LYS A N 1
ATOM 1212 C CA . LYS A 1 166 ? -2.933 -8.094 9.667 1.00 91.06 166 LYS A CA 1
ATOM 1213 C C . LYS A 1 166 ? -2.682 -9.157 8.604 1.00 91.06 166 LYS A C 1
ATOM 1215 O O . LYS A 1 166 ? -1.662 -9.079 7.932 1.00 91.06 166 LYS A O 1
ATOM 1220 N N . THR A 1 167 ? -3.602 -10.101 8.416 1.00 88.75 167 THR A N 1
ATOM 1221 C CA . THR A 1 167 ? -3.522 -11.104 7.349 1.00 88.75 167 THR A CA 1
ATOM 1222 C C . THR A 1 167 ? -3.530 -10.438 5.976 1.00 88.75 167 THR A C 1
ATOM 1224 O O . THR A 1 167 ? -2.605 -10.667 5.206 1.00 88.75 167 THR A O 1
ATOM 1227 N N . ILE A 1 168 ? -4.492 -9.549 5.695 1.00 87.88 168 ILE A N 1
ATOM 1228 C CA . ILE A 1 168 ? -4.565 -8.850 4.398 1.00 87.88 168 ILE A CA 1
ATOM 1229 C C . ILE A 1 168 ? -3.321 -7.984 4.164 1.00 87.88 168 ILE A C 1
ATOM 1231 O O . ILE A 1 168 ? -2.731 -8.008 3.085 1.00 87.88 168 ILE A O 1
ATOM 1235 N N . ALA A 1 169 ? -2.923 -7.197 5.166 1.00 88.88 169 ALA A N 1
ATOM 1236 C CA . ALA A 1 169 ? -1.758 -6.328 5.053 1.00 88.88 169 ALA A CA 1
ATOM 1237 C C . ALA A 1 169 ? -0.466 -7.141 4.873 1.00 88.88 169 ALA A C 1
ATOM 1239 O O . ALA A 1 169 ? 0.373 -6.792 4.047 1.00 88.88 169 ALA A O 1
ATOM 1240 N N . GLY A 1 170 ? -0.326 -8.243 5.614 1.00 90.81 170 GLY A N 1
ATOM 1241 C CA . GLY A 1 170 ? 0.808 -9.154 5.519 1.00 90.81 170 GLY A CA 1
ATOM 1242 C C . GLY A 1 170 ? 0.900 -9.831 4.156 1.00 90.81 170 GLY A C 1
ATOM 1243 O O . GLY A 1 170 ? 1.986 -9.878 3.590 1.00 90.81 170 GLY A O 1
ATOM 1244 N N . GLU A 1 171 ? -0.223 -10.286 3.600 1.00 89.94 171 GLU A N 1
ATOM 1245 C CA . GLU A 1 171 ? -0.278 -10.898 2.270 1.00 89.94 171 GLU A CA 1
ATOM 1246 C C . GLU A 1 171 ? 0.125 -9.904 1.174 1.00 89.94 171 GLU A C 1
ATOM 1248 O O . GLU A 1 171 ? 0.996 -10.211 0.364 1.00 89.94 171 GLU A O 1
ATOM 1253 N N . ARG A 1 172 ? -0.394 -8.669 1.215 1.00 88.56 172 ARG A N 1
ATOM 1254 C CA . ARG A 1 172 ? 0.003 -7.608 0.271 1.00 88.56 172 ARG A CA 1
ATOM 1255 C C . ARG A 1 172 ? 1.492 -7.270 0.350 1.00 88.56 172 ARG A C 1
ATOM 1257 O O . ARG A 1 172 ? 2.150 -7.144 -0.680 1.00 88.56 172 ARG A O 1
ATOM 1264 N N . LEU A 1 173 ? 2.039 -7.132 1.560 1.00 90.19 173 LEU A N 1
ATOM 1265 C CA . LEU A 1 173 ? 3.468 -6.853 1.745 1.00 90.19 173 LEU A CA 1
ATOM 1266 C C . LEU A 1 173 ? 4.340 -8.041 1.322 1.00 90.19 173 LEU A C 1
ATOM 1268 O O . LEU A 1 173 ? 5.412 -7.838 0.759 1.00 90.19 173 LEU A O 1
ATOM 1272 N N . ALA A 1 174 ? 3.892 -9.275 1.563 1.00 90.88 174 ALA A N 1
ATOM 1273 C CA . ALA A 1 174 ? 4.595 -10.475 1.125 1.00 90.88 174 ALA A CA 1
ATOM 1274 C C . ALA A 1 174 ? 4.627 -10.585 -0.405 1.00 90.88 174 ALA A C 1
ATOM 1276 O O . ALA A 1 174 ? 5.695 -10.836 -0.956 1.00 90.88 174 ALA A O 1
ATOM 1277 N N . GLN A 1 175 ? 3.502 -10.326 -1.080 1.00 90.50 175 GLN A N 1
ATOM 1278 C CA . GLN A 1 175 ? 3.425 -10.272 -2.543 1.00 90.50 175 GLN A CA 1
ATOM 1279 C C . GLN A 1 175 ? 4.355 -9.199 -3.112 1.00 90.50 175 GLN A C 1
ATOM 1281 O O . GLN A 1 175 ? 5.142 -9.479 -4.009 1.00 90.50 175 GLN A O 1
ATOM 1286 N N . HIS A 1 176 ? 4.332 -7.986 -2.551 1.00 90.12 176 HIS A N 1
ATOM 1287 C CA . HIS A 1 176 ? 5.219 -6.917 -3.004 1.00 90.12 176 HIS A CA 1
ATOM 1288 C C . HIS A 1 176 ? 6.701 -7.254 -2.787 1.00 90.12 176 HIS A C 1
ATOM 1290 O O . HIS A 1 176 ? 7.524 -7.023 -3.669 1.00 90.12 176 HIS A O 1
ATOM 1296 N N . ARG A 1 177 ? 7.051 -7.853 -1.640 1.00 92.31 177 ARG A N 1
ATOM 1297 C CA . ARG A 1 177 ? 8.419 -8.324 -1.385 1.00 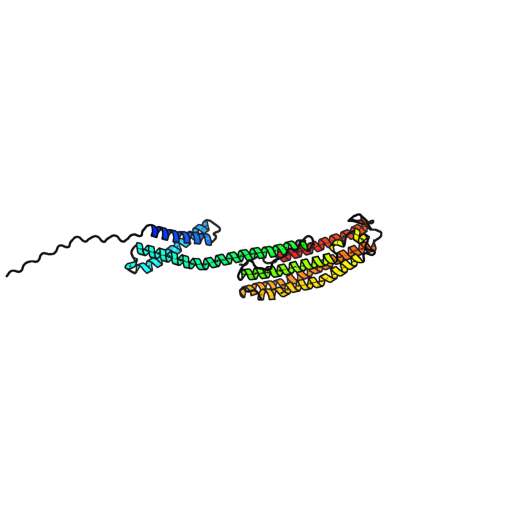92.31 177 ARG A CA 1
ATOM 1298 C C . ARG A 1 177 ? 8.843 -9.387 -2.397 1.00 92.31 177 ARG A C 1
ATOM 1300 O O . ARG A 1 177 ? 9.968 -9.323 -2.877 1.00 92.31 177 ARG A O 1
ATOM 1307 N N . ALA A 1 178 ? 7.972 -10.351 -2.691 1.00 93.88 178 ALA A N 1
ATOM 1308 C CA . ALA A 1 178 ? 8.249 -11.404 -3.664 1.00 93.88 178 ALA A CA 1
ATOM 1309 C C . ALA A 1 178 ? 8.490 -10.813 -5.062 1.00 93.88 178 ALA A C 1
ATOM 1311 O O . ALA A 1 178 ? 9.505 -11.121 -5.678 1.00 93.88 178 ALA A O 1
ATOM 1312 N N . TYR A 1 179 ? 7.655 -9.858 -5.484 1.00 93.81 179 TYR A N 1
ATOM 1313 C CA . TYR A 1 179 ? 7.836 -9.132 -6.741 1.00 93.81 179 TYR A CA 1
ATOM 1314 C C . TYR A 1 179 ? 9.202 -8.439 -6.824 1.00 93.81 179 TYR A C 1
ATOM 1316 O O . TYR A 1 179 ? 9.965 -8.671 -7.758 1.00 93.81 179 TYR A O 1
ATOM 1324 N N . LEU A 1 180 ? 9.561 -7.638 -5.812 1.00 93.19 180 LEU A N 1
ATOM 1325 C CA . LEU A 1 180 ? 10.864 -6.964 -5.776 1.00 93.19 180 LEU A CA 1
ATOM 1326 C C . LEU A 1 180 ? 12.031 -7.960 -5.756 1.00 93.19 180 LEU A C 1
ATOM 1328 O O . LEU A 1 180 ? 13.094 -7.683 -6.314 1.00 93.19 180 LEU A O 1
ATOM 1332 N N . GLN A 1 181 ? 11.855 -9.106 -5.095 1.00 95.19 181 GLN A N 1
ATOM 1333 C CA . GLN A 1 181 ? 12.874 -10.147 -5.025 1.00 95.19 181 GLN A CA 1
ATOM 1334 C C . GLN A 1 181 ? 13.107 -10.777 -6.403 1.00 95.19 181 GLN A C 1
ATOM 1336 O O . GLN A 1 181 ? 14.258 -10.895 -6.815 1.00 95.19 181 GLN A O 1
ATOM 1341 N N . GLU A 1 182 ? 12.048 -11.101 -7.144 1.00 96.06 182 GLU A N 1
ATOM 1342 C CA . GLU A 1 182 ? 12.172 -11.629 -8.506 1.00 96.06 182 GLU A CA 1
ATOM 1343 C C . GLU A 1 182 ? 12.780 -10.592 -9.464 1.00 96.06 182 GLU A C 1
ATOM 1345 O O . GLU A 1 182 ? 13.695 -10.917 -10.220 1.00 96.06 182 GLU A O 1
ATOM 1350 N N . LEU A 1 183 ? 12.390 -9.314 -9.366 1.00 94.75 183 LEU A N 1
ATOM 1351 C CA . LEU A 1 183 ? 13.029 -8.231 -10.129 1.00 94.75 183 LEU A CA 1
ATOM 1352 C C . LEU A 1 183 ? 14.531 -8.106 -9.826 1.00 94.75 183 LEU A C 1
ATOM 1354 O O . LEU A 1 183 ? 15.347 -7.874 -10.726 1.00 94.75 183 LEU A O 1
ATOM 1358 N N . LYS A 1 184 ? 14.916 -8.265 -8.554 1.00 94.38 184 LYS A N 1
ATOM 1359 C CA . LYS A 1 184 ? 16.316 -8.266 -8.109 1.00 94.38 184 LYS A CA 1
ATOM 1360 C C . LYS A 1 184 ? 17.087 -9.463 -8.666 1.00 94.38 184 LYS A C 1
ATOM 1362 O O . LYS A 1 184 ? 18.234 -9.283 -9.073 1.00 94.38 184 LYS A O 1
ATOM 1367 N N . GLU A 1 185 ? 16.474 -10.643 -8.705 1.00 95.75 185 GLU A N 1
ATOM 1368 C CA . GLU A 1 185 ? 17.063 -11.877 -9.245 1.00 95.75 185 GLU A CA 1
ATOM 1369 C C . GLU A 1 185 ? 17.257 -11.822 -10.762 1.00 95.75 185 GLU A C 1
ATOM 1371 O O . GLU A 1 185 ? 18.319 -12.207 -11.250 1.00 95.75 185 GLU A O 1
ATOM 1376 N N . ILE A 1 186 ? 16.286 -11.261 -11.487 1.00 95.75 186 ILE A N 1
ATOM 1377 C CA . ILE A 1 186 ? 16.381 -10.990 -12.929 1.00 95.75 186 ILE A CA 1
ATOM 1378 C C . ILE A 1 186 ? 17.462 -9.934 -13.218 1.00 95.75 186 ILE A C 1
ATOM 1380 O O . ILE A 1 186 ? 18.046 -9.911 -14.295 1.00 95.75 186 ILE A O 1
ATOM 1384 N N . GLY A 1 187 ? 17.795 -9.081 -12.246 1.00 94.38 187 GLY A N 1
ATOM 1385 C CA . GLY A 1 187 ? 18.863 -8.088 -12.366 1.00 94.38 187 GLY A CA 1
ATOM 1386 C C . GLY A 1 187 ? 18.383 -6.702 -12.794 1.00 94.38 187 GLY A C 1
ATOM 1387 O O . GLY A 1 187 ? 19.215 -5.859 -13.148 1.00 94.38 187 GLY A O 1
ATOM 1388 N N . LEU A 1 188 ? 17.076 -6.427 -12.694 1.00 94.56 188 LEU A N 1
ATOM 1389 C CA . LEU A 1 188 ? 16.488 -5.123 -13.010 1.00 94.56 188 LEU A CA 1
ATOM 1390 C C . LEU A 1 188 ? 17.167 -3.949 -12.269 1.00 94.56 188 LEU A C 1
ATOM 1392 O O . LEU A 1 188 ? 17.451 -2.946 -12.920 1.00 94.56 188 LEU A O 1
ATOM 1396 N N . PRO A 1 189 ? 17.557 -4.044 -10.976 1.00 92.44 189 PRO A N 1
ATOM 1397 C CA . PRO A 1 189 ? 18.243 -2.941 -10.290 1.00 92.44 189 PRO A CA 1
ATOM 1398 C C . PRO A 1 189 ? 19.580 -2.540 -10.921 1.00 92.44 189 PRO A C 1
ATOM 1400 O O . PRO A 1 189 ? 20.061 -1.429 -10.722 1.00 92.44 189 PRO A O 1
ATOM 1403 N N . LYS A 1 190 ? 20.202 -3.450 -11.676 1.00 92.81 190 LYS A N 1
ATOM 1404 C CA . LYS A 1 190 ? 21.456 -3.184 -12.381 1.00 92.81 190 LYS A CA 1
ATOM 1405 C C . LYS A 1 190 ? 21.219 -2.729 -13.814 1.00 92.81 190 LYS A C 1
ATOM 1407 O O . LYS A 1 190 ? 22.199 -2.463 -14.496 1.00 92.81 190 LYS A O 1
ATOM 1412 N N . LEU A 1 191 ? 19.969 -2.665 -14.302 1.00 94.94 191 LEU A N 1
ATOM 1413 C CA . LEU A 1 191 ? 19.611 -2.426 -15.709 1.00 94.94 191 LEU A CA 1
ATOM 1414 C C . LEU A 1 191 ? 20.370 -1.251 -16.340 1.00 94.94 191 LEU A C 1
ATOM 1416 O O . LEU A 1 191 ? 20.776 -1.362 -17.491 1.00 94.94 191 LEU A O 1
ATOM 1420 N N . PHE A 1 192 ? 20.628 -0.182 -15.590 1.00 94.25 192 PHE A N 1
ATOM 1421 C CA . PHE A 1 192 ? 21.368 0.983 -16.079 1.00 94.25 192 PHE A CA 1
ATOM 1422 C C . PHE A 1 192 ? 22.790 1.123 -15.508 1.00 94.25 192 PHE A C 1
ATOM 1424 O O . PHE A 1 192 ? 23.367 2.205 -15.551 1.00 94.25 192 PHE A O 1
ATOM 1431 N N . ASP A 1 193 ? 23.390 0.037 -15.008 1.00 94.69 193 ASP A N 1
ATOM 1432 C CA . ASP A 1 193 ? 24.810 -0.003 -14.638 1.00 94.69 193 ASP A CA 1
ATOM 1433 C C . ASP A 1 193 ? 25.672 0.215 -15.890 1.00 94.69 193 ASP A C 1
ATOM 1435 O O . ASP A 1 193 ? 25.729 -0.629 -16.792 1.00 94.69 193 ASP A O 1
ATOM 1439 N N . ALA A 1 194 ? 26.368 1.353 -15.929 1.00 93.56 194 ALA A N 1
ATOM 1440 C CA . ALA A 1 194 ? 27.175 1.772 -17.067 1.00 93.56 194 ALA A CA 1
ATOM 1441 C C . ALA A 1 194 ? 28.237 0.726 -17.453 1.00 93.56 194 ALA A C 1
ATOM 1443 O O . ALA A 1 194 ? 28.422 0.431 -18.637 1.00 93.56 194 ALA A O 1
ATOM 1444 N N . ARG A 1 195 ? 28.908 0.097 -16.475 1.00 93.31 195 ARG A N 1
ATOM 1445 C CA . ARG A 1 195 ? 29.960 -0.900 -16.747 1.00 93.31 195 ARG A CA 1
ATOM 1446 C C . ARG A 1 195 ? 29.381 -2.171 -17.336 1.00 93.31 195 ARG A C 1
ATOM 1448 O O . ARG A 1 195 ? 30.028 -2.780 -18.192 1.00 93.31 195 ARG A O 1
ATOM 1455 N N . ARG A 1 196 ? 28.198 -2.588 -16.876 1.00 94.88 196 ARG A N 1
ATOM 1456 C CA . ARG A 1 196 ? 27.508 -3.752 -17.439 1.00 94.88 196 ARG A CA 1
ATOM 1457 C C . ARG A 1 196 ? 27.048 -3.458 -18.861 1.00 94.88 196 ARG A C 1
ATOM 1459 O O . ARG A 1 196 ? 27.396 -4.207 -19.767 1.00 94.88 196 ARG A O 1
ATOM 1466 N N . LEU A 1 197 ? 26.368 -2.333 -19.073 1.00 95.38 197 LEU A N 1
ATOM 1467 C CA . LEU A 1 197 ? 25.888 -1.904 -20.389 1.00 95.38 197 LEU A CA 1
ATOM 1468 C C . LEU A 1 197 ? 27.025 -1.778 -21.416 1.00 95.38 197 LEU A C 1
ATOM 1470 O O . LEU A 1 197 ? 26.875 -2.150 -22.580 1.00 95.38 197 LEU A O 1
ATOM 1474 N N . ALA A 1 198 ? 28.200 -1.296 -21.007 1.00 92.38 198 ALA A N 1
ATOM 1475 C CA . ALA A 1 198 ? 29.365 -1.235 -21.887 1.00 92.38 198 ALA A CA 1
ATOM 1476 C C . ALA A 1 198 ? 29.849 -2.625 -22.342 1.00 92.38 198 ALA A C 1
ATOM 1478 O O . ALA A 1 198 ? 30.387 -2.747 -23.443 1.00 92.38 198 ALA A O 1
ATOM 1479 N N . ARG A 1 199 ? 29.642 -3.677 -21.540 1.00 93.56 199 ARG A N 1
ATOM 1480 C CA . ARG A 1 199 ? 30.037 -5.065 -21.850 1.00 93.56 199 ARG A CA 1
ATOM 1481 C C . ARG A 1 199 ? 28.943 -5.873 -22.553 1.00 93.56 199 ARG A C 1
ATOM 1483 O O . ARG A 1 199 ? 29.268 -6.845 -23.227 1.00 93.56 199 ARG A O 1
ATOM 1490 N N . ASP A 1 200 ? 27.688 -5.462 -22.419 1.00 94.12 200 ASP A N 1
ATOM 1491 C CA . ASP A 1 200 ? 26.522 -6.086 -23.043 1.00 94.12 200 ASP A CA 1
ATOM 1492 C C . ASP A 1 200 ? 26.465 -5.733 -24.542 1.00 94.12 200 ASP A C 1
ATOM 1494 O O . ASP A 1 200 ? 25.978 -4.675 -24.950 1.00 94.12 200 ASP A O 1
ATOM 1498 N N . SER A 1 201 ? 27.056 -6.580 -25.392 1.00 86.00 201 SER A N 1
ATOM 1499 C CA . SER A 1 201 ? 27.087 -6.327 -26.835 1.00 86.00 201 SER A CA 1
ATOM 1500 C C . SER A 1 201 ? 25.687 -6.453 -27.438 1.00 86.00 201 SER A C 1
ATOM 1502 O O . SER A 1 201 ? 25.077 -7.517 -27.349 1.00 86.00 201 SER A O 1
ATOM 1504 N N . GLY A 1 202 ? 25.203 -5.392 -28.086 1.00 88.25 202 GLY A N 1
ATOM 1505 C CA . GLY A 1 202 ? 23.845 -5.349 -28.648 1.00 88.25 202 GLY A CA 1
ATOM 1506 C C . GLY A 1 202 ? 22.740 -5.265 -27.592 1.00 88.25 202 GLY A C 1
ATOM 1507 O O . GLY A 1 202 ? 21.579 -5.519 -27.903 1.00 88.25 202 GLY A O 1
ATOM 1508 N N . LEU A 1 203 ? 23.106 -4.968 -26.337 1.00 95.00 203 LEU A N 1
ATOM 1509 C CA . LEU A 1 203 ? 22.189 -4.834 -25.206 1.00 95.00 203 LEU A CA 1
ATOM 1510 C C . LEU A 1 203 ? 21.230 -6.029 -25.032 1.00 95.00 203 LEU A C 1
ATOM 1512 O O . LEU A 1 203 ? 20.079 -5.867 -24.623 1.00 95.00 203 LEU A O 1
ATOM 1516 N N . ILE A 1 204 ? 21.696 -7.234 -25.375 1.00 95.00 204 ILE A N 1
ATOM 1517 C CA . ILE A 1 204 ? 20.892 -8.461 -25.381 1.00 95.00 204 ILE A CA 1
ATOM 1518 C C . ILE A 1 204 ? 20.508 -8.839 -23.951 1.00 95.00 204 ILE A C 1
ATOM 1520 O O . ILE A 1 204 ? 19.345 -9.148 -23.700 1.00 95.00 204 ILE A O 1
ATOM 1524 N N . GLU A 1 205 ? 21.457 -8.781 -23.011 1.00 94.94 205 GLU A N 1
ATOM 1525 C CA . GLU A 1 205 ? 21.182 -9.056 -21.595 1.00 94.94 205 GLU A CA 1
ATOM 1526 C C . GLU A 1 205 ? 20.154 -8.054 -21.056 1.00 94.94 205 GLU A C 1
ATOM 1528 O O . GLU A 1 205 ? 19.187 -8.438 -20.407 1.00 94.94 205 GLU A O 1
ATOM 1533 N N . SER A 1 206 ? 20.303 -6.775 -21.398 1.00 96.25 206 SER A N 1
ATOM 1534 C CA . SER A 1 206 ? 19.400 -5.709 -20.956 1.00 96.25 206 SER A CA 1
ATOM 1535 C C . SER A 1 206 ? 17.976 -5.868 -21.508 1.00 96.25 206 SER A C 1
ATOM 1537 O O . SER A 1 206 ? 17.011 -5.652 -20.776 1.00 96.25 206 SER A O 1
ATOM 1539 N N . ARG A 1 207 ? 17.827 -6.294 -22.771 1.00 96.19 207 ARG A N 1
ATOM 1540 C CA . ARG A 1 207 ? 16.519 -6.637 -23.362 1.00 96.19 207 ARG A CA 1
ATOM 1541 C C . ARG A 1 207 ? 15.897 -7.859 -22.683 1.00 96.19 207 ARG A C 1
ATOM 1543 O O . ARG A 1 207 ? 14.707 -7.834 -22.394 1.00 96.19 207 ARG A O 1
ATOM 1550 N N . LEU A 1 208 ? 16.695 -8.886 -22.381 1.00 96.56 208 LEU A N 1
ATOM 1551 C CA . LEU A 1 208 ? 16.224 -10.088 -21.686 1.00 96.56 208 LEU A CA 1
ATOM 1552 C C . LEU A 1 208 ? 15.738 -9.779 -20.262 1.00 96.56 208 LEU A C 1
ATOM 1554 O O . LEU A 1 208 ? 14.699 -10.287 -19.855 1.00 96.56 208 LEU A O 1
ATOM 1558 N N . ILE A 1 209 ? 16.458 -8.929 -19.520 1.00 96.94 209 ILE A N 1
ATOM 1559 C CA . ILE A 1 209 ? 16.049 -8.451 -18.187 1.00 96.94 209 ILE A CA 1
ATOM 1560 C C . ILE A 1 209 ? 14.659 -7.808 -18.255 1.00 96.94 209 ILE A C 1
ATOM 1562 O O . ILE A 1 209 ? 13.801 -8.099 -17.425 1.00 96.94 209 ILE A O 1
ATOM 1566 N N . LEU A 1 210 ? 14.435 -6.942 -19.247 1.00 97.06 210 LEU A N 1
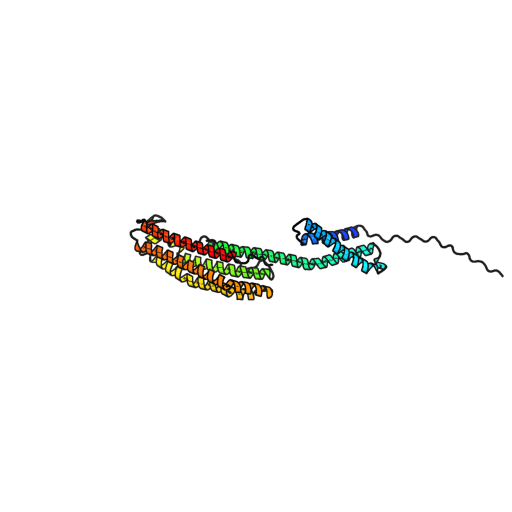ATOM 1567 C CA . LEU A 1 210 ? 13.156 -6.258 -19.429 1.00 97.06 210 LEU A CA 1
ATOM 1568 C C . LEU A 1 210 ? 12.039 -7.211 -19.847 1.00 97.06 210 LEU A C 1
ATOM 1570 O O . LEU A 1 210 ? 10.963 -7.156 -19.265 1.00 97.06 210 LEU A O 1
ATOM 1574 N N . GLU A 1 211 ? 12.303 -8.120 -20.784 1.00 96.94 211 GLU A N 1
ATOM 1575 C CA . GLU A 1 211 ? 11.330 -9.132 -21.201 1.00 96.94 211 GLU A CA 1
ATOM 1576 C C . GLU A 1 211 ? 10.891 -10.003 -20.014 1.00 96.94 211 GLU A C 1
ATOM 1578 O O . GLU A 1 211 ? 9.700 -10.235 -19.814 1.00 96.94 211 GLU A O 1
ATOM 1583 N N . GLN A 1 212 ? 11.840 -10.447 -19.185 1.00 97.12 212 GLN A N 1
ATOM 1584 C CA . GLN A 1 212 ? 11.534 -11.223 -17.985 1.00 97.12 212 GLN A CA 1
ATOM 1585 C C . GLN A 1 212 ? 10.749 -10.398 -16.959 1.00 97.12 212 GLN A C 1
ATOM 1587 O O . GLN A 1 212 ? 9.783 -10.906 -16.397 1.00 97.12 212 GLN A O 1
ATOM 1592 N N . ALA A 1 213 ? 11.107 -9.129 -16.742 1.00 95.88 213 ALA A N 1
ATOM 1593 C CA . ALA A 1 213 ? 10.365 -8.245 -15.843 1.00 95.88 213 ALA A CA 1
ATOM 1594 C C . ALA A 1 213 ? 8.919 -8.017 -16.322 1.00 95.88 213 ALA A C 1
ATOM 1596 O O . ALA A 1 213 ? 7.984 -8.124 -15.528 1.00 95.88 213 ALA A O 1
ATOM 1597 N N . GLU A 1 214 ? 8.711 -7.777 -17.620 1.00 95.50 214 GLU A N 1
ATOM 1598 C CA . GLU A 1 214 ? 7.379 -7.615 -18.218 1.00 95.50 214 GLU A CA 1
ATOM 1599 C C . GLU A 1 214 ? 6.524 -8.883 -18.076 1.00 95.50 214 GLU A C 1
ATOM 1601 O O . GLU A 1 214 ? 5.320 -8.794 -17.827 1.00 95.50 214 GLU A O 1
ATOM 1606 N N . GLN A 1 215 ? 7.134 -10.068 -18.168 1.00 96.12 215 GLN A N 1
ATOM 1607 C CA . GLN A 1 215 ? 6.441 -11.347 -17.983 1.00 96.12 215 GLN A CA 1
ATOM 1608 C C . GLN A 1 215 ? 5.935 -11.568 -16.548 1.00 96.12 215 GLN A C 1
ATOM 1610 O O . GLN A 1 215 ? 4.961 -12.303 -16.364 1.00 96.12 215 GLN A O 1
ATOM 1615 N N . LEU A 1 216 ? 6.537 -10.932 -15.536 1.00 94.88 216 LEU A N 1
ATOM 1616 C CA . LEU A 1 216 ? 6.085 -11.049 -14.143 1.00 94.88 216 LEU A CA 1
ATOM 1617 C C . LEU A 1 216 ? 4.806 -10.257 -13.860 1.00 94.88 216 LEU A C 1
ATOM 1619 O O . LEU A 1 216 ? 3.971 -10.686 -13.056 1.00 94.88 216 LEU A O 1
ATOM 1623 N N . VAL A 1 217 ? 4.642 -9.103 -14.513 1.00 94.00 217 VAL A N 1
ATOM 1624 C CA . VAL A 1 217 ? 3.582 -8.133 -14.195 1.00 94.00 217 VAL A CA 1
ATOM 1625 C C . VAL A 1 217 ? 2.173 -8.746 -14.239 1.00 94.00 217 VAL A C 1
ATOM 1627 O O . VAL A 1 217 ? 1.423 -8.546 -13.279 1.00 94.00 217 VAL A O 1
ATOM 1630 N N . PRO A 1 218 ? 1.772 -9.527 -15.266 1.00 94.94 218 PRO A N 1
ATOM 1631 C CA . PRO A 1 218 ? 0.439 -10.126 -15.308 1.00 94.94 218 PRO A CA 1
ATOM 1632 C C . PRO A 1 218 ? 0.148 -11.055 -14.124 1.00 94.94 218 PRO A C 1
ATOM 1634 O O . PRO A 1 218 ? -0.948 -10.998 -13.566 1.00 94.94 218 PRO A O 1
ATOM 1637 N N . GLY A 1 219 ? 1.128 -11.864 -13.706 1.00 94.44 219 GLY A N 1
ATOM 1638 C CA . GLY A 1 219 ? 0.965 -12.808 -12.598 1.00 94.44 219 GLY A CA 1
ATOM 1639 C C . GLY A 1 219 ? 0.755 -12.097 -11.263 1.00 94.44 219 GLY A C 1
ATOM 1640 O O . GLY A 1 219 ? -0.175 -12.411 -10.521 1.00 94.44 219 GLY A O 1
ATOM 1641 N N . TYR A 1 220 ? 1.563 -11.075 -10.979 1.00 93.19 220 TYR A N 1
ATOM 1642 C CA . TYR A 1 220 ? 1.421 -10.281 -9.757 1.00 93.19 220 TYR A CA 1
ATOM 1643 C C . TYR A 1 220 ? 0.173 -9.384 -9.763 1.00 93.19 220 TYR A C 1
ATOM 1645 O O . TYR A 1 220 ? -0.449 -9.171 -8.712 1.00 93.19 220 TYR A O 1
ATOM 1653 N N . ARG A 1 221 ? -0.257 -8.915 -10.942 1.00 92.50 221 ARG A N 1
ATOM 1654 C CA . ARG A 1 221 ? -1.547 -8.237 -11.128 1.00 92.50 221 ARG A CA 1
ATOM 1655 C C . ARG A 1 221 ? -2.715 -9.146 -10.756 1.00 92.50 221 ARG A C 1
ATOM 1657 O O . ARG A 1 221 ? -3.592 -8.711 -10.010 1.00 92.50 221 ARG A O 1
ATOM 1664 N N . GLU A 1 222 ? -2.727 -10.383 -11.247 1.00 93.81 222 GLU A N 1
ATOM 1665 C CA . GLU A 1 222 ? -3.769 -11.370 -10.941 1.00 93.81 222 GLU A CA 1
ATOM 1666 C C . GLU A 1 222 ? -3.793 -11.711 -9.445 1.00 93.81 222 GLU A C 1
ATOM 1668 O O . GLU A 1 222 ? -4.826 -11.542 -8.799 1.00 93.81 222 GLU A O 1
ATOM 1673 N N . GLN A 1 223 ? -2.637 -12.033 -8.854 1.00 91.38 223 GLN A N 1
ATOM 1674 C CA . GLN A 1 223 ? -2.524 -12.311 -7.416 1.00 91.38 223 GLN A CA 1
ATOM 1675 C C . GLN A 1 223 ? -3.032 -11.152 -6.545 1.00 91.38 223 GLN A C 1
ATOM 1677 O O . GLN A 1 223 ? -3.690 -11.366 -5.525 1.00 91.38 223 GLN A O 1
ATOM 1682 N N . SER A 1 224 ? -2.766 -9.907 -6.948 1.00 88.69 224 SER A N 1
ATOM 1683 C CA . SER A 1 224 ? -3.258 -8.732 -6.221 1.00 88.69 224 SER A CA 1
ATOM 1684 C C . SER A 1 224 ? -4.785 -8.598 -6.295 1.00 88.69 224 SER A C 1
ATOM 1686 O O . SER A 1 224 ? -5.423 -8.169 -5.327 1.00 88.69 224 SER A O 1
ATOM 1688 N N . MET A 1 225 ? -5.380 -8.945 -7.442 1.00 90.06 225 MET A N 1
ATOM 1689 C CA . MET A 1 225 ? -6.835 -8.963 -7.622 1.00 90.06 225 MET A CA 1
ATOM 1690 C C . MET A 1 225 ? -7.478 -10.087 -6.812 1.00 90.06 225 MET A C 1
ATOM 1692 O O . MET A 1 225 ? -8.535 -9.878 -6.216 1.00 90.06 225 MET A O 1
ATOM 1696 N N . ASP A 1 226 ? -6.824 -11.240 -6.712 1.00 91.50 226 ASP A N 1
ATOM 1697 C CA . ASP A 1 226 ? -7.295 -12.362 -5.904 1.00 91.50 226 ASP A CA 1
ATOM 1698 C C . ASP A 1 226 ? -7.384 -12.008 -4.421 1.00 91.50 226 ASP A C 1
ATOM 1700 O O . ASP A 1 226 ? -8.400 -12.302 -3.787 1.00 91.50 226 ASP A O 1
ATOM 1704 N N . VAL A 1 227 ? -6.405 -11.273 -3.880 1.00 87.56 227 VAL A N 1
ATOM 1705 C CA . VAL A 1 227 ? -6.474 -10.770 -2.495 1.00 87.56 227 VAL A CA 1
ATOM 1706 C C . VAL A 1 227 ? -7.702 -9.886 -2.298 1.00 87.56 227 VAL A C 1
ATOM 1708 O O . VAL A 1 227 ? -8.426 -10.042 -1.315 1.00 87.56 227 VAL A O 1
ATOM 1711 N N . LEU A 1 228 ? -7.974 -8.970 -3.235 1.00 87.31 228 LEU A N 1
ATOM 1712 C CA . LEU A 1 228 ? -9.156 -8.104 -3.183 1.00 87.31 228 LEU A CA 1
ATOM 1713 C C . LEU A 1 228 ? -10.459 -8.924 -3.262 1.00 87.31 228 LEU A C 1
ATOM 1715 O O . LEU A 1 228 ? -11.394 -8.683 -2.494 1.00 87.31 228 LEU A O 1
ATOM 1719 N N . ASN A 1 229 ? -10.501 -9.927 -4.139 1.00 90.00 229 ASN A N 1
ATOM 1720 C CA . ASN A 1 229 ? -11.642 -10.822 -4.334 1.00 90.00 229 ASN A CA 1
ATOM 1721 C C . ASN A 1 229 ? -11.885 -11.769 -3.151 1.00 90.00 229 ASN A C 1
ATOM 1723 O O . ASN A 1 229 ? -13.031 -12.154 -2.905 1.00 90.00 229 ASN A O 1
ATOM 1727 N N . ALA A 1 230 ? -10.841 -12.117 -2.398 1.00 89.50 230 ALA A N 1
ATOM 1728 C CA . ALA A 1 230 ? -10.919 -12.973 -1.220 1.00 89.50 230 ALA A CA 1
ATOM 1729 C C . ALA A 1 230 ? -11.428 -12.235 0.033 1.00 89.50 230 ALA A C 1
ATOM 1731 O O . ALA A 1 230 ? -11.951 -12.875 0.952 1.00 89.50 230 ALA A O 1
ATOM 1732 N N . MET A 1 231 ? -11.355 -10.894 0.075 1.00 87.56 231 MET A N 1
ATOM 1733 C CA . MET A 1 231 ? -11.753 -10.097 1.249 1.00 87.56 231 MET A CA 1
ATOM 1734 C C . MET A 1 231 ? -13.173 -10.406 1.768 1.00 87.56 231 MET A C 1
ATOM 1736 O O . MET A 1 231 ? -13.326 -10.573 2.980 1.00 87.56 231 MET A O 1
ATOM 1740 N N . PRO A 1 232 ? -14.225 -10.546 0.933 1.00 91.12 232 PRO A N 1
ATOM 1741 C CA . PRO A 1 232 ? -15.561 -10.887 1.423 1.00 91.12 232 PRO A CA 1
ATOM 1742 C C . PRO A 1 232 ? -15.630 -12.259 2.104 1.00 91.12 232 PRO A C 1
ATOM 1744 O O . PRO A 1 232 ? -16.365 -12.426 3.076 1.00 91.12 232 PRO A O 1
ATOM 1747 N N . ALA A 1 233 ? -14.878 -13.249 1.612 1.00 91.75 233 ALA A N 1
ATOM 1748 C CA . ALA A 1 233 ? -14.817 -14.569 2.235 1.00 91.75 233 ALA A CA 1
ATOM 1749 C C . ALA A 1 233 ? -14.115 -14.498 3.600 1.00 91.75 233 ALA A C 1
ATOM 1751 O O . ALA A 1 233 ? -14.627 -15.051 4.575 1.00 91.75 233 ALA A O 1
ATOM 1752 N N . LEU A 1 234 ? -13.023 -13.730 3.694 1.00 89.38 234 LEU A N 1
ATOM 1753 C CA . LEU A 1 234 ? -12.333 -13.483 4.959 1.00 89.38 234 LEU A CA 1
ATOM 1754 C C . LEU A 1 234 ? -13.265 -12.828 5.987 1.00 89.38 234 LEU A C 1
ATOM 1756 O O . LEU A 1 234 ? -13.369 -13.315 7.109 1.00 89.38 234 LEU A O 1
ATOM 1760 N N . VAL A 1 235 ? -14.004 -11.784 5.600 1.00 87.94 235 VAL A N 1
ATOM 1761 C CA . VAL A 1 235 ? -14.947 -11.087 6.496 1.00 87.94 235 VAL A CA 1
ATOM 1762 C C . VAL A 1 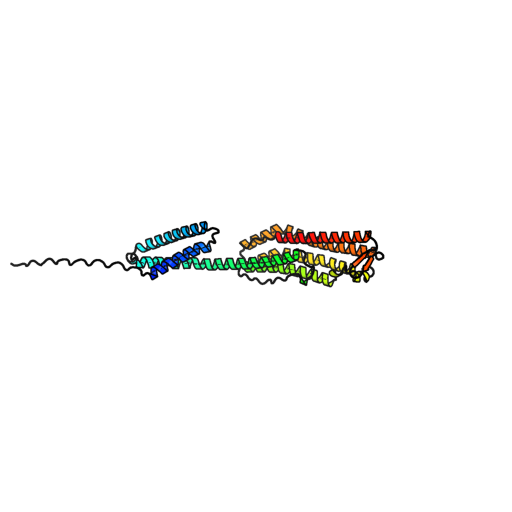235 ? -16.052 -12.017 7.003 1.00 87.94 235 VAL A C 1
ATOM 1764 O O . VAL A 1 235 ? -16.402 -11.971 8.182 1.00 87.94 235 VAL A O 1
ATOM 1767 N N . ARG A 1 236 ? -16.580 -12.905 6.151 1.00 90.81 236 ARG A N 1
ATOM 1768 C CA . ARG A 1 236 ? -17.595 -13.893 6.564 1.00 90.81 236 ARG A CA 1
ATOM 1769 C C . ARG A 1 236 ? -17.061 -14.890 7.593 1.00 90.81 236 ARG A C 1
ATOM 1771 O O . ARG A 1 236 ? -17.822 -15.316 8.462 1.00 90.81 236 ARG A O 1
ATOM 1778 N N . SER A 1 237 ? -15.773 -15.227 7.504 1.00 90.38 237 SER A N 1
ATOM 1779 C CA . SER A 1 237 ? -15.105 -16.173 8.407 1.00 90.38 237 SER A CA 1
ATOM 1780 C C . SER A 1 237 ? -14.811 -15.608 9.803 1.00 90.38 237 SER A C 1
ATOM 1782 O O . SER A 1 237 ? -14.517 -16.374 10.717 1.00 90.38 237 SER A O 1
ATOM 1784 N N . LEU A 1 238 ? -14.911 -14.286 9.991 1.00 88.69 238 LEU A N 1
ATOM 1785 C CA . LEU A 1 238 ? -14.621 -13.643 11.273 1.00 88.69 238 LEU A CA 1
ATOM 1786 C C . LEU A 1 238 ? -15.616 -14.063 12.355 1.00 88.69 238 LEU A C 1
ATOM 1788 O O . LEU A 1 238 ? -16.826 -14.123 12.128 1.00 88.69 238 LEU A O 1
ATOM 1792 N N . THR A 1 239 ? -15.122 -14.272 13.574 1.00 90.12 239 THR A N 1
ATOM 1793 C CA . THR A 1 239 ? -15.971 -14.590 14.735 1.00 90.12 239 THR A CA 1
ATOM 1794 C C . THR A 1 239 ? -16.469 -13.300 15.408 1.00 90.12 239 THR A C 1
ATOM 1796 O O . THR A 1 239 ? -16.164 -13.023 16.565 1.00 90.12 239 THR A O 1
ATOM 1799 N N . ILE A 1 240 ? -17.204 -12.477 14.651 1.00 86.81 240 ILE A N 1
ATOM 1800 C CA . ILE A 1 240 ? -17.821 -11.211 15.100 1.00 86.81 240 ILE A CA 1
ATOM 1801 C C . ILE A 1 240 ? -19.341 -11.238 14.895 1.00 86.81 240 ILE A C 1
ATOM 1803 O O . ILE A 1 240 ? -19.871 -12.159 14.269 1.00 86.81 240 ILE A O 1
ATOM 1807 N N . ALA A 1 241 ? -20.054 -10.233 15.409 1.00 86.94 241 ALA A N 1
ATOM 1808 C CA . ALA A 1 241 ? -21.505 -10.163 15.273 1.00 86.94 241 ALA A CA 1
ATOM 1809 C C . ALA A 1 241 ? -21.929 -9.985 13.799 1.00 86.94 241 ALA A C 1
ATOM 1811 O O . ALA A 1 241 ? -21.376 -9.154 13.081 1.00 86.94 241 ALA A O 1
ATOM 1812 N N . GLU A 1 242 ? -22.962 -10.706 13.353 1.00 89.44 242 GLU A N 1
ATOM 1813 C CA . GLU A 1 242 ? -23.515 -10.591 11.989 1.00 89.44 242 GLU A CA 1
ATOM 1814 C C . GLU A 1 242 ? -23.822 -9.148 11.528 1.00 89.44 242 GLU A C 1
ATOM 1816 O O . GLU A 1 242 ? -23.378 -8.778 10.442 1.00 89.44 242 GLU A O 1
ATOM 1821 N N . PRO A 1 243 ? -24.447 -8.255 12.331 1.00 87.06 243 PRO A N 1
ATOM 1822 C CA . PRO A 1 243 ? -24.663 -6.870 11.898 1.00 87.06 243 PRO A CA 1
ATOM 1823 C C . PRO A 1 243 ? -23.364 -6.072 11.694 1.00 87.06 243 PRO A C 1
ATOM 1825 O O . PRO A 1 243 ? -23.385 -5.024 11.047 1.00 87.06 243 PRO A O 1
ATOM 1828 N N . GLU A 1 244 ? -22.239 -6.505 12.267 1.00 83.50 244 GLU A N 1
ATOM 1829 C CA . GLU A 1 244 ? -20.923 -5.913 12.008 1.00 83.50 244 GLU A CA 1
ATOM 1830 C C . GLU A 1 244 ? -20.327 -6.454 10.709 1.00 83.50 244 GLU A C 1
ATOM 1832 O O . GLU A 1 244 ? -19.831 -5.662 9.905 1.00 83.50 244 GLU A O 1
ATOM 1837 N N . LYS A 1 245 ? -20.454 -7.764 10.449 1.00 88.62 245 LYS A N 1
ATOM 1838 C CA . LYS A 1 245 ? -20.069 -8.364 9.161 1.00 88.62 245 LYS A CA 1
ATOM 1839 C C . LYS A 1 245 ? -20.798 -7.698 8.004 1.00 88.62 245 LYS A C 1
ATOM 1841 O O . LYS A 1 245 ? -20.145 -7.284 7.052 1.00 88.62 245 LYS A O 1
ATOM 1846 N N . ASP A 1 246 ? -22.113 -7.518 8.112 1.00 89.31 246 ASP A N 1
ATOM 1847 C CA . ASP A 1 246 ? -22.932 -6.895 7.067 1.00 89.31 246 ASP A CA 1
ATOM 1848 C C . ASP A 1 246 ? -22.478 -5.467 6.747 1.00 89.31 246 ASP A C 1
ATOM 1850 O O . ASP A 1 246 ? -22.423 -5.072 5.582 1.00 89.31 246 ASP A O 1
ATOM 1854 N N . LYS A 1 247 ? -22.093 -4.689 7.767 1.00 86.88 247 LYS A N 1
ATOM 1855 C CA . LYS A 1 247 ? -21.547 -3.336 7.572 1.00 86.88 247 LYS A CA 1
ATOM 1856 C C . LYS A 1 247 ? -20.225 -3.364 6.813 1.00 86.88 247 LYS A C 1
ATOM 1858 O O . LYS A 1 247 ? -20.037 -2.551 5.911 1.00 86.88 247 LYS A O 1
ATOM 1863 N N . ILE A 1 248 ? -19.321 -4.277 7.172 1.00 85.56 248 ILE A N 1
ATOM 1864 C CA . ILE A 1 248 ? -18.018 -4.410 6.509 1.00 85.56 248 ILE A CA 1
ATOM 1865 C C . ILE A 1 248 ? -18.210 -4.901 5.072 1.00 85.56 248 ILE A C 1
ATOM 1867 O O . ILE A 1 248 ? -17.646 -4.320 4.152 1.00 85.56 248 ILE A O 1
ATOM 1871 N N . LEU A 1 249 ? -19.038 -5.925 4.861 1.00 89.81 249 LEU A N 1
ATOM 1872 C CA . LEU A 1 249 ? -19.346 -6.460 3.535 1.00 89.81 249 LEU A CA 1
ATOM 1873 C C . LEU A 1 249 ? -19.973 -5.400 2.632 1.00 89.81 249 LEU A C 1
ATOM 1875 O O . LEU A 1 249 ? -19.571 -5.280 1.478 1.00 89.81 249 LEU A O 1
ATOM 1879 N N . LYS A 1 250 ? -20.899 -4.597 3.164 1.00 89.00 250 LYS A N 1
ATOM 1880 C CA . LYS A 1 250 ? -21.472 -3.469 2.432 1.00 89.00 250 LYS A CA 1
ATOM 1881 C C . LYS A 1 250 ? -20.405 -2.439 2.065 1.00 89.00 250 LYS A C 1
ATOM 1883 O O . LYS A 1 250 ? -20.336 -2.045 0.910 1.00 89.00 250 LYS A O 1
ATOM 1888 N N . ALA A 1 251 ? -19.541 -2.053 3.006 1.00 85.25 251 ALA A N 1
ATOM 1889 C CA . ALA A 1 251 ? -18.454 -1.117 2.723 1.00 85.25 251 ALA A CA 1
ATOM 1890 C C . ALA A 1 251 ? -17.497 -1.647 1.640 1.00 85.25 251 ALA A C 1
ATOM 1892 O O . ALA A 1 251 ? -17.122 -0.894 0.747 1.00 85.25 251 ALA A O 1
ATOM 1893 N N . LEU A 1 252 ? -17.153 -2.941 1.682 1.00 86.94 252 LEU A N 1
ATOM 1894 C CA . LEU A 1 252 ? -16.340 -3.591 0.650 1.00 86.94 252 LEU A CA 1
ATOM 1895 C C . LEU A 1 252 ? -17.040 -3.606 -0.709 1.00 86.94 252 LEU A C 1
ATOM 1897 O O . LEU A 1 252 ? -16.397 -3.378 -1.727 1.00 86.94 252 LEU A O 1
ATOM 1901 N N . GLN A 1 253 ? -18.346 -3.874 -0.733 1.00 89.25 253 GLN A N 1
ATOM 1902 C CA . GLN A 1 253 ? -19.134 -3.871 -1.960 1.00 89.25 253 GLN A CA 1
ATOM 1903 C C . GLN A 1 253 ? -19.220 -2.464 -2.564 1.00 89.25 253 GLN A C 1
ATOM 1905 O O . GLN A 1 253 ? -19.002 -2.310 -3.764 1.00 89.25 253 GLN A O 1
ATOM 1910 N N . ASP A 1 254 ? -19.465 -1.451 -1.732 1.00 88.75 254 ASP A N 1
ATOM 1911 C CA . ASP A 1 254 ? -19.554 -0.048 -2.141 1.00 88.75 254 ASP A CA 1
ATOM 1912 C C . ASP A 1 254 ? -18.197 0.481 -2.655 1.00 88.75 254 ASP A C 1
ATOM 1914 O O . ASP A 1 254 ? -18.163 1.297 -3.575 1.00 88.75 254 ASP A O 1
ATOM 1918 N N . SER A 1 255 ? -17.068 0.004 -2.109 1.00 85.50 255 SER A N 1
ATOM 1919 C CA . SER A 1 255 ? -15.723 0.427 -2.531 1.00 85.50 255 SER A CA 1
ATOM 1920 C C . SER A 1 255 ? -15.093 -0.431 -3.633 1.00 85.50 255 SER A C 1
ATOM 1922 O O . SER A 1 255 ? -14.038 -0.063 -4.148 1.00 85.50 255 SER A O 1
ATOM 1924 N N . ARG A 1 256 ? -15.703 -1.565 -4.000 1.00 87.38 256 ARG A N 1
ATOM 1925 C CA . ARG A 1 256 ? -15.091 -2.599 -4.851 1.00 87.38 256 ARG A CA 1
ATOM 1926 C C . ARG A 1 256 ? -14.590 -2.066 -6.191 1.00 87.38 256 ARG A C 1
ATOM 1928 O O . ARG A 1 256 ? -13.410 -2.218 -6.488 1.00 87.38 256 ARG A O 1
ATOM 1935 N N . ALA A 1 257 ? -15.463 -1.424 -6.967 1.00 89.12 257 ALA A N 1
ATOM 1936 C CA . ALA A 1 257 ? -15.121 -0.942 -8.307 1.00 89.12 257 ALA A CA 1
ATOM 1937 C C . ALA A 1 257 ? -13.963 0.068 -8.268 1.00 89.12 257 ALA A C 1
ATOM 1939 O O . ALA A 1 257 ? -13.019 -0.033 -9.043 1.00 89.12 257 ALA A O 1
ATOM 1940 N N . ALA A 1 258 ? -13.985 0.985 -7.295 1.00 88.19 258 ALA A N 1
ATOM 1941 C CA . ALA A 1 258 ? -12.912 1.957 -7.109 1.00 88.19 258 ALA A CA 1
ATOM 1942 C C . ALA A 1 258 ? -11.592 1.297 -6.667 1.00 88.19 258 ALA A C 1
ATOM 1944 O O . ALA A 1 258 ? -10.516 1.766 -7.035 1.00 88.19 258 ALA A O 1
ATOM 1945 N N . SER A 1 259 ? -11.642 0.228 -5.865 1.00 86.31 259 SER A N 1
ATOM 1946 C CA . SER A 1 259 ? -10.450 -0.538 -5.480 1.00 86.31 259 SER A CA 1
ATOM 1947 C C . SER A 1 259 ? -9.862 -1.330 -6.651 1.00 86.31 259 SER A C 1
ATOM 1949 O O . SER A 1 259 ? -8.642 -1.337 -6.803 1.00 86.31 259 SER A O 1
ATOM 1951 N N . GLU A 1 260 ? -10.705 -1.957 -7.476 1.00 89.94 260 GLU A N 1
ATOM 1952 C CA . GLU A 1 260 ? -10.292 -2.675 -8.690 1.00 89.94 260 GLU A CA 1
ATOM 1953 C C . GLU A 1 260 ? -9.652 -1.716 -9.704 1.00 89.94 260 GLU A C 1
ATOM 1955 O O . GLU A 1 260 ? -8.551 -1.977 -10.181 1.00 89.94 260 GLU A O 1
ATOM 1960 N N . GLU A 1 261 ? -10.282 -0.567 -9.970 1.00 90.94 261 GLU A N 1
ATOM 1961 C CA . GLU A 1 261 ? -9.765 0.451 -10.894 1.00 90.94 261 GLU A CA 1
ATOM 1962 C C . GLU A 1 261 ? -8.401 0.991 -10.447 1.00 90.94 261 GLU A C 1
ATOM 1964 O O . GLU A 1 261 ? -7.457 1.042 -11.237 1.00 90.94 261 GLU A O 1
ATOM 1969 N N . LYS A 1 262 ? -8.257 1.340 -9.162 1.00 88.69 262 LYS A N 1
ATOM 1970 C CA . LYS A 1 262 ? -6.978 1.823 -8.619 1.00 88.69 262 LYS A CA 1
ATOM 1971 C C . LYS A 1 262 ? -5.882 0.772 -8.722 1.00 88.69 262 LYS A C 1
ATOM 1973 O O . LYS A 1 262 ? -4.758 1.104 -9.086 1.00 88.69 262 LYS A O 1
ATOM 1978 N N . LEU A 1 263 ? -6.193 -0.481 -8.395 1.00 87.81 263 LEU A N 1
ATOM 1979 C CA . LEU A 1 263 ? -5.217 -1.561 -8.464 1.00 87.81 263 LEU A CA 1
ATOM 1980 C C . LEU A 1 263 ? -4.816 -1.854 -9.916 1.00 87.81 263 LEU A C 1
ATOM 1982 O O . LEU A 1 263 ? -3.633 -2.030 -10.188 1.00 87.81 263 LEU A O 1
ATOM 1986 N N . ALA A 1 264 ? -5.769 -1.843 -10.851 1.00 91.25 264 ALA A N 1
ATOM 1987 C CA . ALA A 1 264 ? -5.479 -1.963 -12.276 1.00 91.25 264 ALA A CA 1
ATOM 1988 C C . ALA A 1 264 ? -4.562 -0.827 -12.752 1.00 91.25 264 ALA A C 1
ATOM 1990 O O . ALA A 1 264 ? -3.543 -1.096 -13.380 1.00 91.25 264 ALA A O 1
ATOM 1991 N N . ARG A 1 265 ? -4.856 0.421 -12.361 1.00 93.31 265 ARG A N 1
ATOM 1992 C CA . ARG A 1 265 ? -4.035 1.583 -12.716 1.00 93.31 265 ARG A CA 1
ATOM 1993 C C . ARG A 1 265 ? -2.598 1.470 -12.205 1.00 93.31 265 ARG A C 1
ATOM 1995 O O . ARG A 1 265 ? -1.686 1.817 -12.943 1.00 93.31 265 ARG A O 1
ATOM 2002 N N . VAL A 1 266 ? -2.386 0.974 -10.983 1.00 90.00 266 VAL A N 1
ATOM 2003 C CA . VAL A 1 266 ? -1.034 0.753 -10.431 1.00 90.00 266 VAL A CA 1
ATOM 2004 C C . VAL A 1 266 ? -0.225 -0.210 -11.305 1.00 90.00 266 VAL A C 1
ATOM 2006 O O . VAL A 1 266 ? 0.921 0.082 -11.628 1.00 90.00 266 VAL A O 1
ATOM 2009 N N . TRP A 1 267 ? -0.823 -1.317 -11.745 1.00 92.12 267 TRP A N 1
ATOM 2010 C CA . TRP A 1 267 ? -0.140 -2.288 -12.609 1.00 92.12 267 TRP A CA 1
ATOM 2011 C C . TRP A 1 267 ? 0.035 -1.803 -14.054 1.00 92.12 267 TRP A C 1
ATOM 2013 O O . TRP A 1 267 ? 1.025 -2.129 -14.712 1.00 92.12 267 TRP A O 1
ATOM 2023 N N . ASP A 1 268 ? -0.888 -0.981 -14.549 1.00 94.62 268 ASP A N 1
ATOM 2024 C CA . ASP A 1 268 ? -0.738 -0.336 -15.853 1.00 94.62 268 ASP A CA 1
ATOM 2025 C C . ASP A 1 268 ? 0.398 0.708 -15.831 1.00 94.62 268 ASP A C 1
ATOM 2027 O O . ASP A 1 268 ? 1.088 0.884 -16.836 1.00 94.62 268 ASP A O 1
ATOM 2031 N N . LEU A 1 269 ? 0.616 1.402 -14.704 1.00 94.44 269 LEU A N 1
ATOM 2032 C CA . LEU A 1 269 ? 1.766 2.297 -14.508 1.00 94.44 269 LEU A CA 1
ATOM 2033 C C . LEU A 1 269 ? 3.084 1.519 -14.473 1.00 94.44 269 LEU A C 1
ATOM 2035 O O . LEU A 1 269 ? 4.026 1.923 -15.146 1.00 94.44 269 LEU A O 1
ATOM 2039 N N . GLU A 1 270 ? 3.126 0.382 -13.776 1.00 93.75 270 GLU A N 1
ATOM 2040 C CA . GLU A 1 270 ? 4.297 -0.508 -13.759 1.00 93.75 270 GLU A CA 1
ATOM 2041 C C . GLU A 1 270 ? 4.697 -0.936 -15.181 1.00 93.75 270 GLU A C 1
ATOM 2043 O O . GLU A 1 270 ? 5.855 -0.827 -15.579 1.00 93.75 270 GLU A O 1
ATOM 2048 N N . THR A 1 271 ? 3.711 -1.332 -15.992 1.00 95.69 271 THR A N 1
ATOM 2049 C CA . THR A 1 271 ? 3.929 -1.707 -17.398 1.00 95.69 271 THR A CA 1
ATOM 2050 C C . THR A 1 271 ? 4.504 -0.541 -18.213 1.00 95.69 271 THR A C 1
ATOM 2052 O O . THR A 1 271 ? 5.411 -0.730 -19.020 1.00 95.69 271 THR A O 1
ATOM 2055 N N . GLN A 1 272 ? 4.009 0.683 -17.995 1.00 96.81 272 GLN A N 1
ATOM 2056 C CA . GLN A 1 272 ? 4.532 1.880 -18.663 1.00 96.81 272 GLN A CA 1
ATOM 2057 C C . GLN A 1 272 ? 5.964 2.211 -18.222 1.00 96.81 272 GLN A C 1
ATOM 2059 O O . GLN A 1 272 ? 6.767 2.617 -19.054 1.00 96.81 272 GLN A O 1
ATOM 2064 N N . ILE A 1 273 ? 6.304 2.013 -16.945 1.00 95.44 273 ILE A N 1
ATOM 2065 C CA . ILE A 1 273 ? 7.668 2.215 -16.435 1.00 95.44 273 ILE A CA 1
ATOM 2066 C C . ILE A 1 273 ? 8.644 1.252 -17.122 1.00 95.44 273 ILE A C 1
ATOM 2068 O O . ILE A 1 273 ? 9.675 1.692 -17.633 1.00 95.44 273 ILE A O 1
ATOM 2072 N N . LEU A 1 274 ? 8.307 -0.041 -17.194 1.00 96.31 274 LEU A N 1
ATOM 2073 C CA . LEU A 1 274 ? 9.130 -1.033 -17.897 1.00 96.31 274 LEU A CA 1
ATOM 2074 C C . LEU A 1 274 ? 9.270 -0.702 -19.389 1.00 96.31 274 LEU A C 1
ATOM 2076 O O . LEU A 1 274 ? 10.365 -0.801 -19.946 1.00 96.31 274 LEU A O 1
ATOM 2080 N N . HIS A 1 275 ? 8.197 -0.213 -20.014 1.00 97.25 275 HIS A N 1
ATOM 2081 C CA . HIS A 1 275 ? 8.238 0.236 -21.400 1.00 97.25 275 HIS A CA 1
ATOM 2082 C C . HIS A 1 275 ? 9.207 1.411 -21.612 1.00 97.25 275 HIS A C 1
ATOM 2084 O O . HIS A 1 275 ? 10.020 1.376 -22.537 1.00 97.25 275 HIS A O 1
ATOM 2090 N N . GLU A 1 276 ? 9.176 2.430 -20.747 1.00 97.81 276 GLU A N 1
ATOM 2091 C CA . GLU A 1 276 ? 10.115 3.560 -20.803 1.00 97.81 276 GLU A CA 1
ATOM 2092 C C . GLU A 1 276 ? 11.568 3.099 -20.611 1.00 97.81 276 GLU A C 1
ATOM 2094 O O . GLU A 1 276 ? 12.465 3.559 -21.323 1.00 97.81 276 GLU A O 1
ATOM 2099 N N . PHE A 1 277 ? 11.817 2.119 -19.735 1.00 97.81 277 PHE A N 1
ATOM 2100 C CA . PHE A 1 277 ? 13.137 1.493 -19.641 1.00 97.81 277 PHE A CA 1
ATOM 2101 C C . PHE A 1 277 ? 13.553 0.804 -20.949 1.00 97.81 277 PHE A C 1
ATOM 2103 O O . PHE A 1 277 ? 14.704 0.934 -21.372 1.00 97.81 277 PHE A O 1
ATOM 2110 N N . GLY A 1 278 ? 12.627 0.132 -21.634 1.00 97.12 278 GLY A N 1
ATOM 2111 C CA . GLY A 1 278 ? 12.857 -0.440 -22.963 1.00 97.12 278 GLY A CA 1
ATOM 2112 C C . GLY A 1 278 ? 13.207 0.602 -24.024 1.00 97.12 278 GLY A C 1
ATOM 2113 O O . GLY A 1 278 ? 14.112 0.375 -24.835 1.00 97.12 278 GLY A O 1
ATOM 2114 N N . LE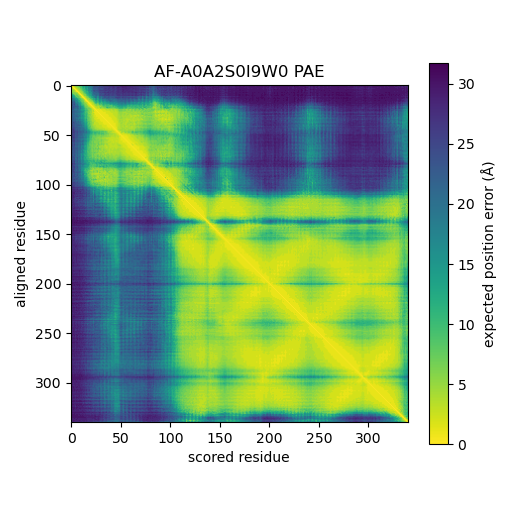U A 1 279 ? 12.563 1.771 -23.995 1.00 97.88 279 LEU A N 1
ATOM 2115 C CA . LEU A 1 279 ? 12.890 2.888 -24.887 1.00 97.88 279 LEU A CA 1
ATOM 2116 C C . LEU A 1 279 ? 14.295 3.438 -24.612 1.00 97.88 279 LEU A C 1
ATOM 2118 O O . LEU A 1 279 ? 15.041 3.699 -25.555 1.00 97.88 279 LEU A O 1
ATOM 2122 N N . MET A 1 280 ? 14.702 3.529 -23.343 1.00 97.62 280 MET A N 1
ATOM 2123 C CA . MET A 1 280 ? 16.066 3.918 -22.969 1.00 97.62 280 MET A CA 1
ATOM 2124 C C . MET A 1 280 ? 17.110 2.915 -23.475 1.00 97.62 280 MET A C 1
ATOM 2126 O O . MET A 1 280 ? 18.123 3.323 -24.042 1.00 97.62 280 MET A O 1
ATOM 2130 N N . ILE A 1 281 ? 16.867 1.608 -23.319 1.00 97.50 281 ILE A N 1
ATOM 2131 C CA . ILE A 1 281 ? 17.759 0.564 -23.849 1.00 97.50 281 ILE A CA 1
ATOM 2132 C C . ILE A 1 281 ? 17.821 0.619 -25.379 1.00 97.50 281 ILE A C 1
ATOM 2134 O O . ILE A 1 281 ? 18.909 0.559 -25.946 1.00 97.50 281 ILE A O 1
ATOM 2138 N N . THR A 1 282 ? 16.689 0.809 -26.057 1.00 96.50 282 THR A N 1
ATOM 2139 C CA . THR A 1 282 ? 16.644 0.940 -27.523 1.00 96.50 282 THR A CA 1
ATOM 2140 C C . THR A 1 282 ? 17.426 2.165 -28.000 1.00 96.50 282 THR A C 1
ATOM 2142 O O . THR A 1 282 ? 18.229 2.061 -28.923 1.00 96.50 282 THR A O 1
ATOM 2145 N N . LEU A 1 283 ? 17.278 3.310 -27.322 1.00 96.56 283 LEU A N 1
ATOM 2146 C CA . LEU A 1 283 ? 18.038 4.526 -27.613 1.00 96.56 283 LEU A CA 1
ATOM 2147 C C . LEU A 1 283 ? 19.551 4.300 -27.484 1.00 96.56 283 LEU A C 1
ATOM 2149 O O . LEU A 1 283 ? 20.317 4.795 -28.314 1.00 96.56 283 LEU A O 1
ATOM 2153 N N . LEU A 1 284 ? 19.987 3.569 -26.456 1.00 96.31 284 LEU A N 1
ATOM 2154 C CA . LEU A 1 284 ? 21.395 3.219 -26.280 1.00 96.31 284 LEU A CA 1
ATOM 2155 C C . LEU A 1 284 ? 21.876 2.260 -27.379 1.00 96.31 284 LEU A C 1
ATOM 2157 O O . LEU A 1 284 ? 22.973 2.444 -27.905 1.00 96.31 284 LEU A O 1
ATOM 2161 N N . ASP A 1 285 ? 21.083 1.264 -27.760 1.00 95.75 285 ASP A N 1
ATOM 2162 C CA . ASP A 1 285 ? 21.466 0.299 -28.798 1.00 95.75 285 ASP A CA 1
ATOM 2163 C C . ASP A 1 285 ? 21.628 0.974 -30.171 1.00 95.75 285 ASP A C 1
ATOM 2165 O O . ASP A 1 285 ? 22.687 0.883 -30.799 1.00 95.75 285 ASP A O 1
ATOM 2169 N N . ASP A 1 286 ? 20.635 1.772 -30.578 1.00 95.25 286 ASP A N 1
ATOM 2170 C CA . ASP A 1 286 ? 20.618 2.494 -31.859 1.00 95.25 286 ASP A CA 1
ATOM 2171 C C . ASP A 1 286 ? 21.799 3.469 -32.008 1.00 95.25 286 ASP A C 1
ATOM 2173 O O . ASP A 1 286 ? 22.226 3.799 -33.118 1.00 95.25 286 ASP A O 1
ATOM 2177 N N . ASN A 1 287 ? 22.349 3.940 -30.884 1.00 94.75 287 ASN A N 1
ATOM 2178 C CA . ASN A 1 287 ? 23.377 4.977 -30.840 1.00 94.75 287 ASN A CA 1
ATOM 2179 C C . ASN A 1 287 ? 24.674 4.501 -30.173 1.00 94.75 287 ASN A C 1
ATOM 2181 O O . ASN A 1 287 ? 25.430 5.314 -29.646 1.00 94.75 287 ASN A O 1
ATOM 2185 N N . ARG A 1 288 ? 24.977 3.198 -30.248 1.00 92.94 288 ARG A N 1
ATOM 2186 C CA . ARG A 1 288 ? 26.117 2.540 -29.580 1.00 92.94 288 ARG A CA 1
ATOM 2187 C C . ARG A 1 288 ? 27.484 3.212 -29.749 1.00 92.94 288 ARG A C 1
ATOM 2189 O O . ARG A 1 288 ? 28.313 3.145 -28.851 1.00 92.94 288 ARG A O 1
ATOM 2196 N N . GLN A 1 289 ? 27.739 3.848 -30.890 1.00 94.06 289 GLN A N 1
ATOM 2197 C CA . GLN A 1 289 ? 29.001 4.553 -31.167 1.00 94.06 289 GLN A CA 1
ATOM 2198 C C . GLN A 1 289 ? 29.100 5.941 -30.505 1.00 94.06 289 GLN A C 1
ATOM 2200 O O . GLN A 1 289 ? 30.170 6.542 -30.490 1.00 94.06 289 GLN A O 1
ATOM 2205 N N . PHE A 1 290 ? 27.984 6.460 -29.991 1.00 95.00 290 PHE A N 1
ATOM 2206 C CA . PHE A 1 290 ? 27.849 7.806 -29.436 1.00 95.00 290 PHE A CA 1
ATOM 2207 C C . PHE A 1 290 ? 27.640 7.805 -27.924 1.00 95.00 290 PHE A C 1
ATOM 2209 O O . PHE A 1 290 ? 27.269 8.834 -27.368 1.00 95.00 290 PHE A O 1
ATOM 2216 N N . TRP A 1 291 ? 27.900 6.693 -27.242 1.00 95.56 291 TRP A N 1
ATOM 2217 C CA . TRP A 1 291 ? 27.968 6.668 -25.788 1.00 95.56 291 TRP A CA 1
ATOM 2218 C C . TRP A 1 291 ? 29.038 5.693 -25.305 1.00 95.56 291 TRP A C 1
ATOM 2220 O O . TRP A 1 291 ? 29.444 4.775 -26.018 1.00 95.56 291 TRP A O 1
ATOM 2230 N N . TYR A 1 292 ? 29.519 5.909 -24.088 1.00 94.56 292 TYR A N 1
ATOM 2231 C CA . TYR A 1 292 ? 30.465 5.026 -23.416 1.00 94.56 292 TYR A CA 1
ATOM 2232 C C . TYR A 1 292 ? 30.259 5.090 -21.904 1.00 94.56 292 TYR A C 1
ATOM 2234 O O . TYR A 1 292 ? 29.632 6.010 -21.386 1.00 94.56 292 TYR A O 1
ATOM 2242 N N . ALA A 1 293 ? 30.782 4.101 -21.187 1.00 94.50 293 ALA A N 1
ATOM 2243 C CA . ALA A 1 293 ? 30.801 4.132 -19.732 1.00 94.50 293 ALA A CA 1
ATOM 2244 C C . ALA A 1 293 ? 32.091 4.789 -19.238 1.00 94.50 293 ALA A C 1
ATOM 2246 O O . ALA A 1 293 ? 33.181 4.349 -19.614 1.00 94.50 293 ALA A O 1
ATOM 2247 N N . ASP A 1 294 ? 31.969 5.792 -18.370 1.00 93.00 294 ASP A N 1
ATOM 2248 C CA . ASP A 1 294 ? 33.077 6.277 -17.549 1.00 93.00 294 ASP A CA 1
ATOM 2249 C C . ASP A 1 294 ? 32.764 6.000 -16.081 1.00 93.00 294 ASP A C 1
ATOM 2251 O O . ASP A 1 294 ? 31.798 6.512 -15.520 1.00 93.00 294 ASP A O 1
ATOM 2255 N N . ARG A 1 295 ? 33.573 5.140 -15.458 1.00 88.12 295 ARG A N 1
ATOM 2256 C CA . ARG A 1 295 ? 33.326 4.599 -14.113 1.00 88.12 295 ARG A CA 1
ATOM 2257 C C . ARG A 1 295 ? 31.917 4.015 -13.987 1.00 88.12 295 ARG A C 1
ATOM 2259 O O . ARG A 1 295 ? 31.713 2.901 -14.454 1.00 88.12 295 ARG A O 1
ATOM 2266 N N . ASP A 1 296 ? 31.005 4.724 -13.331 1.00 88.50 296 ASP A N 1
ATOM 2267 C CA . ASP A 1 296 ? 29.640 4.282 -13.025 1.00 88.50 296 ASP A CA 1
ATOM 2268 C C . ASP A 1 296 ? 28.590 5.148 -13.743 1.00 88.50 296 ASP A C 1
ATOM 2270 O O . ASP A 1 296 ? 27.398 5.034 -13.473 1.00 88.50 296 ASP A O 1
ATOM 2274 N N . GLU A 1 297 ? 29.024 5.993 -14.681 1.00 91.62 297 GLU A N 1
ATOM 2275 C CA . GLU A 1 297 ? 28.172 6.935 -15.399 1.00 91.62 297 GLU A CA 1
ATOM 2276 C C . GLU A 1 297 ? 28.155 6.648 -16.909 1.00 91.62 297 GLU A C 1
ATOM 2278 O O . GLU A 1 297 ? 29.154 6.246 -17.516 1.00 91.62 297 GLU A O 1
ATOM 2283 N N . LEU A 1 298 ? 26.990 6.867 -17.524 1.00 93.31 298 LEU A N 1
ATOM 2284 C CA . LEU A 1 298 ? 26.790 6.802 -18.971 1.00 93.31 298 LEU A CA 1
ATOM 2285 C C . LEU A 1 298 ? 27.107 8.165 -19.588 1.00 93.31 298 LEU A C 1
ATOM 2287 O O . LEU A 1 298 ? 26.385 9.136 -19.372 1.00 93.31 298 LEU A O 1
ATOM 2291 N N . MET A 1 299 ? 28.173 8.228 -20.377 1.00 95.94 299 MET A N 1
ATOM 2292 C CA . MET A 1 299 ? 28.578 9.425 -21.107 1.00 95.94 299 MET A CA 1
ATOM 2293 C C . MET A 1 299 ? 28.025 9.382 -22.527 1.00 95.94 299 MET A C 1
ATOM 2295 O O . MET A 1 299 ? 28.182 8.379 -23.222 1.00 95.94 299 MET A O 1
ATOM 2299 N N . PHE A 1 300 ? 27.435 10.486 -22.982 1.00 96.75 300 PHE A N 1
ATOM 2300 C CA . PHE A 1 300 ? 26.898 10.634 -24.334 1.00 96.75 300 PHE A CA 1
ATOM 2301 C C . PHE A 1 300 ? 27.765 11.607 -25.134 1.00 96.75 300 PHE A C 1
ATOM 2303 O O . PHE A 1 300 ? 28.057 12.712 -24.691 1.00 96.75 300 PHE A O 1
ATOM 2310 N N . GLY A 1 301 ? 28.154 11.211 -26.342 1.00 94.00 301 GLY A N 1
ATOM 2311 C CA . GLY A 1 301 ? 28.892 12.045 -27.291 1.00 94.00 301 GLY A CA 1
ATOM 2312 C C . GLY A 1 301 ? 28.008 13.020 -28.075 1.00 94.00 301 GLY A C 1
ATOM 2313 O O . GLY A 1 301 ? 28.534 13.841 -28.824 1.00 94.00 301 GLY A O 1
ATOM 2314 N N . ARG A 1 302 ? 26.677 12.929 -27.937 1.00 95.81 302 ARG A N 1
ATOM 2315 C CA . ARG A 1 302 ? 25.708 13.841 -28.558 1.00 95.81 302 ARG A CA 1
ATOM 2316 C C . ARG A 1 302 ? 24.679 14.317 -27.538 1.00 95.81 302 ARG A C 1
ATOM 2318 O O . ARG A 1 302 ? 23.940 13.510 -26.978 1.00 95.81 302 ARG A O 1
ATOM 2325 N N . ASP A 1 303 ? 24.548 15.634 -27.413 1.00 95.69 303 ASP A N 1
ATOM 2326 C CA . ASP A 1 303 ? 23.582 16.269 -26.505 1.00 95.69 303 ASP A CA 1
ATOM 2327 C C . ASP A 1 303 ? 22.132 15.870 -26.810 1.00 95.69 303 ASP A C 1
ATOM 2329 O O . ASP A 1 303 ? 21.311 15.741 -25.906 1.00 95.69 303 ASP A O 1
ATOM 2333 N N . ALA A 1 304 ? 21.809 15.634 -28.085 1.00 96.12 304 ALA A N 1
ATOM 2334 C CA . ALA A 1 304 ? 20.474 15.209 -28.496 1.00 96.12 304 ALA A CA 1
ATOM 2335 C C . ALA A 1 304 ? 20.088 13.826 -27.939 1.00 96.12 304 ALA A C 1
ATOM 2337 O O . ALA A 1 304 ? 18.921 13.615 -27.610 1.00 96.12 304 ALA A O 1
ATOM 2338 N N . ASP A 1 305 ? 21.045 12.902 -27.813 1.00 95.62 305 ASP A N 1
ATOM 2339 C CA . ASP A 1 305 ? 20.793 11.566 -27.260 1.00 95.62 305 ASP A CA 1
ATOM 2340 C C . ASP A 1 305 ? 20.659 11.634 -25.739 1.00 95.62 305 ASP A C 1
ATOM 2342 O O . ASP A 1 305 ? 19.730 11.052 -25.184 1.00 95.62 305 ASP A O 1
ATOM 2346 N N . LEU A 1 306 ? 21.521 12.419 -25.081 1.00 96.19 306 LEU A N 1
ATOM 2347 C CA . LEU A 1 306 ? 21.423 12.695 -23.646 1.00 96.19 306 LEU A CA 1
ATOM 2348 C C . LEU A 1 306 ? 20.059 13.301 -23.289 1.00 96.19 306 LEU A C 1
ATOM 2350 O O . LEU A 1 306 ? 19.406 12.858 -22.348 1.00 96.19 306 LEU A O 1
ATOM 2354 N N . ALA A 1 307 ? 19.596 14.281 -24.070 1.00 97.19 307 ALA A N 1
ATOM 2355 C CA . ALA A 1 307 ? 18.301 14.921 -23.858 1.00 97.19 307 ALA A CA 1
ATOM 2356 C C . ALA A 1 307 ? 17.130 13.933 -23.988 1.00 97.19 307 ALA A C 1
ATOM 2358 O O . ALA A 1 307 ? 16.216 13.958 -23.165 1.00 97.19 307 ALA A O 1
ATOM 2359 N N . ARG A 1 308 ? 17.160 13.037 -24.985 1.00 97.25 308 ARG A N 1
ATOM 2360 C CA . ARG A 1 308 ? 16.146 11.977 -25.133 1.00 97.25 308 ARG A CA 1
ATOM 2361 C C . ARG A 1 308 ? 16.204 10.974 -23.985 1.00 97.25 308 ARG A C 1
ATOM 2363 O O . ARG A 1 308 ? 15.163 10.574 -23.479 1.00 97.25 308 ARG A O 1
ATOM 2370 N N . PHE A 1 309 ? 17.401 10.600 -23.542 1.00 96.56 309 PHE A N 1
ATOM 2371 C CA . PHE A 1 309 ? 17.574 9.695 -22.409 1.00 96.56 309 PHE A CA 1
ATOM 2372 C C . PHE A 1 309 ? 16.991 10.292 -21.119 1.00 96.56 309 PHE A C 1
ATOM 2374 O O . PHE A 1 309 ? 16.206 9.632 -20.441 1.00 96.56 309 PHE A O 1
ATOM 2381 N N . HIS A 1 310 ? 17.286 11.564 -20.826 1.00 96.81 310 HIS A N 1
ATOM 2382 C CA . HIS A 1 310 ? 16.690 12.281 -19.694 1.00 96.81 310 HIS A CA 1
ATOM 2383 C C . HIS A 1 310 ? 15.168 12.413 -19.814 1.00 96.81 310 HIS A C 1
ATOM 2385 O O . HIS A 1 310 ? 14.467 12.261 -18.821 1.00 96.81 310 HIS A O 1
ATOM 2391 N N . GLN A 1 311 ? 14.632 12.622 -21.020 1.00 97.69 311 GLN A N 1
ATOM 2392 C CA . GLN A 1 311 ? 13.184 12.675 -21.230 1.00 97.69 311 GLN A CA 1
ATOM 2393 C C . GLN A 1 311 ? 12.485 11.376 -20.789 1.00 97.69 311 GLN A C 1
ATOM 2395 O O . GLN A 1 311 ? 11.422 11.438 -20.168 1.00 97.69 311 GLN A O 1
ATOM 2400 N N . HIS A 1 312 ? 13.075 10.215 -21.084 1.00 97.44 312 HIS A N 1
ATOM 2401 C CA . HIS A 1 312 ? 12.550 8.924 -20.630 1.00 97.44 312 HIS A CA 1
ATOM 2402 C C . HIS A 1 312 ? 12.714 8.738 -19.113 1.00 97.44 312 HIS A C 1
ATOM 2404 O O . HIS A 1 312 ? 11.782 8.287 -18.449 1.00 97.44 312 HIS A O 1
ATOM 2410 N N . GLN A 1 313 ? 13.837 9.169 -18.525 1.00 95.44 313 GLN A N 1
ATOM 2411 C CA . GLN A 1 313 ? 14.010 9.168 -17.063 1.00 95.44 313 GLN A CA 1
ATOM 2412 C C . GLN A 1 313 ? 12.957 10.025 -16.351 1.00 95.44 313 GLN A C 1
ATOM 2414 O O . GLN A 1 313 ? 12.359 9.594 -15.365 1.00 95.44 313 GLN A O 1
ATOM 2419 N N . ASP A 1 314 ? 12.678 11.220 -16.868 1.00 96.94 314 ASP A N 1
ATOM 2420 C CA . ASP A 1 314 ? 11.646 12.105 -16.331 1.00 96.94 314 ASP A CA 1
ATOM 2421 C C . ASP A 1 314 ? 10.246 11.493 -16.468 1.00 96.94 314 ASP A C 1
ATOM 2423 O O . ASP A 1 314 ? 9.400 11.654 -15.583 1.00 96.94 314 ASP A O 1
ATOM 2427 N N . ALA A 1 315 ? 9.989 10.760 -17.558 1.00 96.56 315 ALA A N 1
ATOM 2428 C CA . ALA A 1 315 ? 8.750 10.011 -17.725 1.00 96.56 315 ALA A CA 1
ATOM 2429 C C . ALA A 1 315 ? 8.602 8.918 -16.658 1.00 96.56 315 ALA A C 1
ATOM 2431 O O . ALA A 1 315 ? 7.560 8.879 -16.003 1.00 96.56 315 ALA A O 1
ATOM 2432 N N . VAL A 1 316 ? 9.647 8.122 -16.412 1.00 94.44 316 VAL A N 1
ATOM 2433 C CA . VAL A 1 316 ? 9.673 7.118 -15.335 1.00 94.44 316 VAL A CA 1
ATOM 2434 C C . VAL A 1 316 ? 9.420 7.762 -13.973 1.00 94.44 316 VAL A C 1
ATOM 2436 O O . VAL A 1 316 ? 8.533 7.319 -13.248 1.00 94.44 316 VAL A O 1
ATOM 2439 N N . ASN A 1 317 ? 10.131 8.842 -13.640 1.00 93.00 317 ASN A N 1
ATOM 2440 C CA . ASN A 1 317 ? 9.976 9.536 -12.357 1.00 93.00 317 ASN A CA 1
ATOM 2441 C C . ASN A 1 317 ? 8.540 10.031 -12.138 1.00 93.00 317 ASN A C 1
ATOM 2443 O O . ASN A 1 317 ? 7.990 9.928 -11.042 1.00 93.00 317 ASN A O 1
ATOM 2447 N N . ARG A 1 318 ? 7.903 10.547 -13.193 1.00 95.06 318 ARG A N 1
ATOM 2448 C CA . ARG A 1 318 ? 6.503 10.981 -13.151 1.00 95.06 318 ARG A CA 1
ATOM 2449 C C . ARG A 1 318 ? 5.539 9.810 -12.958 1.00 95.06 318 ARG A C 1
ATOM 2451 O O . ARG A 1 318 ? 4.612 9.940 -12.163 1.00 95.06 318 ARG A O 1
ATOM 2458 N N . LEU A 1 319 ? 5.743 8.697 -13.664 1.00 94.19 319 LEU A N 1
ATOM 2459 C CA . LEU A 1 319 ? 4.908 7.497 -13.537 1.00 94.19 319 LEU A CA 1
ATOM 2460 C C . LEU A 1 319 ? 5.025 6.885 -12.133 1.00 94.19 319 LEU A C 1
ATOM 2462 O O . LEU A 1 319 ? 4.007 6.595 -11.507 1.00 94.19 319 LEU A O 1
ATOM 2466 N N . ALA A 1 320 ? 6.246 6.779 -11.604 1.00 89.88 320 ALA A N 1
ATOM 2467 C CA . ALA A 1 320 ? 6.501 6.320 -10.240 1.00 89.88 320 ALA A CA 1
ATOM 2468 C C . ALA A 1 320 ? 5.859 7.252 -9.196 1.00 89.88 320 ALA A C 1
ATOM 2470 O O . ALA A 1 320 ? 5.219 6.792 -8.251 1.00 89.88 320 ALA A O 1
ATOM 2471 N N . GLY A 1 321 ? 5.940 8.570 -9.406 1.00 89.56 321 GLY A N 1
ATOM 2472 C CA . GLY A 1 321 ? 5.253 9.548 -8.560 1.00 89.56 321 GLY A CA 1
ATOM 2473 C C . GLY A 1 321 ? 3.725 9.408 -8.588 1.00 89.56 321 GLY A C 1
ATOM 2474 O O . GLY A 1 321 ? 3.070 9.574 -7.559 1.00 89.56 321 GLY A O 1
ATOM 2475 N N . GLU A 1 322 ? 3.127 9.067 -9.735 1.00 90.81 322 GLU A N 1
ATOM 2476 C CA . GLU A 1 322 ? 1.688 8.775 -9.826 1.00 90.81 322 GLU A CA 1
ATOM 2477 C C . GLU A 1 322 ? 1.323 7.495 -9.054 1.00 90.81 322 GLU A C 1
ATOM 2479 O O . GLU A 1 322 ? 0.319 7.467 -8.336 1.00 90.81 322 GLU A O 1
ATOM 2484 N N . GLN A 1 323 ? 2.157 6.456 -9.143 1.00 87.56 323 GLN A N 1
ATOM 2485 C CA . GLN A 1 323 ? 1.981 5.198 -8.412 1.00 87.56 323 GLN A CA 1
ATOM 2486 C C . GLN A 1 323 ? 2.002 5.424 -6.890 1.00 87.56 323 GLN A C 1
ATOM 2488 O O . GLN A 1 323 ? 1.105 4.952 -6.186 1.00 87.56 323 GLN A O 1
ATOM 2493 N N . GLU A 1 324 ? 2.952 6.220 -6.387 1.00 86.25 324 GLU A N 1
ATOM 2494 C CA . GLU A 1 324 ? 3.036 6.623 -4.975 1.00 86.25 324 GLU A CA 1
ATOM 2495 C C . GLU A 1 324 ? 1.796 7.415 -4.523 1.00 86.25 324 GLU A C 1
ATOM 2497 O O . GLU A 1 324 ? 1.221 7.166 -3.453 1.00 86.25 324 GLU A O 1
ATOM 2502 N N . GLN A 1 325 ? 1.327 8.355 -5.351 1.00 87.00 325 GLN A N 1
ATOM 2503 C CA . GLN A 1 325 ? 0.126 9.138 -5.055 1.00 87.00 325 GLN A CA 1
ATOM 2504 C C . GLN A 1 325 ? -1.121 8.253 -4.973 1.00 87.00 325 GLN A C 1
ATOM 2506 O O . GLN A 1 325 ? -1.908 8.390 -4.030 1.00 87.00 325 GLN A O 1
ATOM 2511 N N . LEU A 1 326 ? -1.304 7.327 -5.918 1.00 85.69 326 LEU A N 1
ATOM 2512 C CA . LEU A 1 326 ? -2.422 6.382 -5.913 1.00 85.69 326 LEU A CA 1
ATOM 2513 C C . LEU A 1 326 ? -2.383 5.470 -4.687 1.00 85.69 326 LEU A C 1
ATOM 2515 O O . LEU A 1 326 ? -3.412 5.271 -4.029 1.00 85.69 326 LEU A O 1
ATOM 2519 N N . ALA A 1 327 ? -1.200 4.966 -4.338 1.00 79.38 327 ALA A N 1
ATOM 2520 C CA . ALA A 1 327 ? -1.009 4.130 -3.164 1.00 79.38 327 ALA A CA 1
ATOM 2521 C C . ALA A 1 327 ? -1.357 4.904 -1.876 1.00 79.38 327 ALA A C 1
ATOM 2523 O O . ALA A 1 327 ? -2.168 4.438 -1.068 1.00 79.38 327 ALA A O 1
ATOM 2524 N N . THR A 1 328 ? -0.884 6.144 -1.741 1.00 78.69 328 THR A N 1
ATOM 2525 C CA . THR A 1 328 ? -1.197 7.022 -0.601 1.00 78.69 328 THR A CA 1
ATOM 2526 C C . THR A 1 328 ? -2.692 7.346 -0.509 1.00 78.69 328 THR A C 1
ATOM 2528 O O . THR A 1 328 ? -3.289 7.248 0.567 1.00 78.69 328 THR A O 1
ATOM 2531 N N . GLN A 1 329 ? -3.343 7.670 -1.631 1.00 79.38 329 GLN A N 1
ATOM 2532 C CA . GLN A 1 329 ? -4.785 7.939 -1.679 1.00 79.38 329 GLN A CA 1
ATOM 2533 C C . GLN A 1 329 ? -5.622 6.702 -1.330 1.00 79.38 329 GLN A C 1
ATOM 2535 O O . GLN A 1 329 ? -6.668 6.821 -0.688 1.00 79.38 329 GLN A O 1
ATOM 2540 N N . SER A 1 330 ? -5.183 5.509 -1.738 1.00 73.69 330 SER A N 1
ATOM 2541 C CA . SER A 1 330 ? -5.870 4.255 -1.415 1.00 73.69 330 SER A CA 1
ATOM 2542 C C . SER A 1 330 ? -5.860 3.967 0.093 1.00 73.69 330 SER A C 1
ATOM 2544 O O . SER A 1 330 ? -6.886 3.583 0.655 1.00 73.69 330 SER A O 1
ATOM 2546 N N . LEU A 1 331 ? -4.746 4.263 0.771 1.00 69.44 331 LEU A N 1
ATOM 2547 C CA . LEU A 1 331 ? -4.580 4.079 2.215 1.00 69.44 331 LEU A CA 1
ATOM 2548 C C . LEU A 1 331 ? -5.197 5.216 3.041 1.00 69.44 331 LEU A C 1
ATOM 2550 O O . LEU A 1 331 ? -5.575 5.009 4.193 1.00 69.44 331 LEU A O 1
ATOM 2554 N N . ALA A 1 332 ? -5.323 6.421 2.479 1.00 58.19 332 ALA A N 1
ATOM 2555 C CA . ALA A 1 332 ? -6.057 7.523 3.100 1.00 58.19 332 ALA A CA 1
ATOM 2556 C C . ALA A 1 332 ? -7.578 7.287 3.094 1.00 58.19 332 ALA A C 1
ATOM 2558 O O . ALA A 1 332 ? -8.266 7.714 4.021 1.00 58.19 332 ALA A O 1
ATOM 2559 N N . ALA A 1 333 ? -8.087 6.588 2.074 1.00 55.34 333 ALA A N 1
ATOM 2560 C CA . ALA A 1 333 ? -9.497 6.228 1.944 1.00 55.34 333 ALA A CA 1
ATOM 2561 C C . ALA A 1 333 ? -9.912 5.035 2.826 1.00 55.34 333 ALA A C 1
ATOM 2563 O O . ALA A 1 333 ? -11.108 4.838 3.050 1.00 55.34 333 ALA A O 1
ATOM 2564 N N . MET A 1 334 ? -8.958 4.253 3.354 1.00 59.12 334 MET A N 1
ATOM 2565 C CA . MET A 1 334 ? -9.272 3.242 4.364 1.00 59.12 334 MET A CA 1
ATOM 2566 C C . MET A 1 334 ? -9.815 3.938 5.618 1.00 59.12 334 MET A C 1
ATOM 2568 O O . MET A 1 334 ? -9.188 4.882 6.112 1.00 59.12 334 MET A O 1
ATOM 2572 N N . PRO A 1 335 ? -10.977 3.512 6.148 1.00 51.16 335 PRO A N 1
ATOM 2573 C CA . PRO A 1 335 ? -11.595 4.186 7.273 1.00 51.16 335 PRO A CA 1
ATOM 2574 C C . PRO A 1 335 ? -10.636 4.184 8.465 1.00 51.16 335 PRO A C 1
ATOM 2576 O O . PRO A 1 335 ? -10.402 3.161 9.096 1.00 51.16 335 PRO A O 1
ATOM 2579 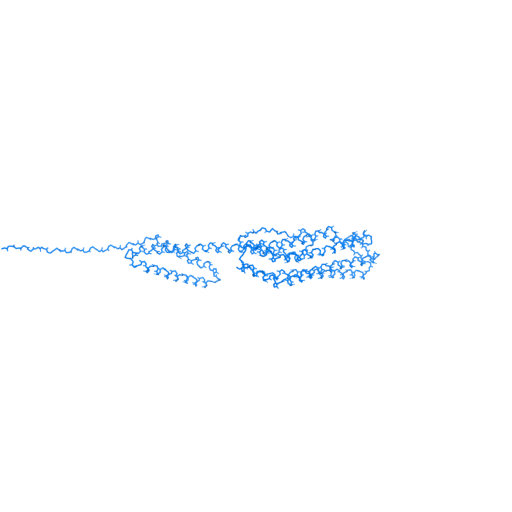N N . GLN A 1 336 ? -10.141 5.370 8.827 1.00 45.50 336 GLN A N 1
ATOM 2580 C CA . GLN A 1 336 ? -9.403 5.607 10.075 1.00 45.50 336 GLN A CA 1
ATOM 2581 C C . GLN A 1 336 ? -10.309 5.517 11.313 1.00 45.50 336 GLN A C 1
ATOM 2583 O O . GLN A 1 336 ? -9.903 5.885 12.419 1.00 45.50 336 GLN A O 1
ATOM 2588 N N . ALA A 1 337 ? -11.563 5.096 11.125 1.00 42.03 337 ALA A N 1
ATOM 2589 C CA . ALA A 1 337 ? -12.542 5.019 12.182 1.00 42.03 337 ALA A CA 1
ATOM 2590 C C . ALA A 1 337 ? -12.040 4.002 13.216 1.00 42.03 337 ALA A C 1
ATOM 2592 O O . ALA A 1 337 ? -11.888 2.828 12.872 1.00 42.03 337 ALA A O 1
ATOM 2593 N N . PRO A 1 338 ? -11.765 4.426 14.465 1.00 49.72 338 PRO A N 1
ATOM 2594 C CA . PRO A 1 338 ? -11.502 3.468 15.523 1.00 49.72 338 PRO A CA 1
ATOM 2595 C C . PRO A 1 338 ? -12.682 2.502 15.573 1.00 49.72 338 PRO A C 1
ATOM 2597 O O . PRO A 1 338 ? -13.829 2.940 15.416 1.00 49.72 338 PRO A O 1
ATOM 2600 N N . LEU A 1 339 ? -12.396 1.216 15.787 1.00 57.12 339 LEU A N 1
ATOM 2601 C CA . LEU A 1 339 ? -13.427 0.229 16.107 1.00 57.12 339 LEU A CA 1
ATOM 2602 C C . LEU A 1 339 ? -14.330 0.863 17.179 1.00 57.12 339 LEU A C 1
ATOM 2604 O O . LEU A 1 339 ? -13.810 1.336 18.196 1.00 57.12 339 LEU A O 1
ATOM 2608 N N . ARG A 1 340 ? -15.621 1.054 16.866 1.00 51.34 340 ARG A N 1
ATOM 2609 C CA . ARG A 1 340 ? -16.545 1.851 17.690 1.00 51.34 340 ARG A CA 1
ATOM 2610 C C . ARG A 1 340 ? -17.089 1.036 18.839 1.00 51.34 340 ARG A C 1
ATOM 2612 O O . ARG A 1 340 ? -17.624 -0.049 18.553 1.00 51.34 340 ARG A O 1
#